Protein AF-A0A4R0RSB9-F1 (afdb_monomer)

Organism: NCBI:txid92696

Foldseek 3Di:
DDPDPDPDDDFQWADDPVPLDIDTPPPPDVVCVVPVPPRDDPPPPPVVNVVVSVVVVVVVVVVVVVVVVVVVVVVVVVVVVVVVVVVVVVVVVVVVVVVVVCVVPVPPPPPDPDDDDDDDDDDDDDDDDDDDDDDDDDDDDPPPPPPDDDDDDDDDDDDDDDDDDDDDDDDDDDDDDPPPPPPPDPPPPPPPWDWDAFPVRDIDTADPAQADPDALVRCCVVPVPLSVLDDPLCNVSNHRDLVSLRSLLRLLQDLPDPVNLVSLVSLVVLLVSLVPDDLVSHRPNSVSSVVCVVVSNVSNVSVVVD

Secondary structure (DSSP, 8-state):
-----PPP-----EEETTTTEEE-TTS--HHHHHTT------TT--HHHHHHHHHHHHHHHHHHHHHHHHHHHHHHHHHHHHHHHHHHHHHHHHHHHHHHHHHHH---------PPPPPPP-------PPPPPPP--------------------------------------PPPPP--------------PEEEE-TTS-EEEE-SSSS-SS-HHHHHHH-HHHHHHS-HHHHHTT--SHHHHHHHHHHTT-TT-HHHHHHHHHHHHHHHHHHTS-GGG--HHHHHHHHHHHHHGGGGHHHHT-

Mean predicted aligned error: 19.65 Å

Solvent-accessible surface area (backbone atoms only — not comparable to full-atom values): 19885 Å² total; per-residue (Å²): 138,80,86,80,79,75,79,80,80,74,89,63,59,46,80,43,88,92,73,78,49,72,51,56,65,84,59,80,49,72,70,57,72,75,60,74,67,78,90,72,76,65,88,74,69,49,71,68,54,55,51,51,53,54,48,52,53,51,53,49,54,51,51,56,47,51,52,50,53,49,55,53,50,52,53,48,52,53,51,52,53,52,53,52,53,53,51,52,51,55,51,52,54,51,52,50,52,50,56,50,51,50,64,73,63,53,72,76,78,73,80,73,79,84,72,82,86,75,86,79,80,89,76,78,88,77,78,85,76,84,77,81,85,76,80,84,73,83,76,84,77,85,80,78,78,82,79,84,74,91,72,84,87,78,91,77,90,74,84,85,76,88,78,82,88,84,84,89,87,90,88,80,92,72,86,79,80,76,83,79,81,73,77,77,66,85,73,77,81,66,82,66,60,42,77,48,45,30,72,84,68,44,87,37,77,40,69,71,63,81,40,46,90,62,50,61,67,59,45,37,73,76,38,46,72,54,50,70,52,46,56,72,64,36,56,74,48,27,48,76,45,55,65,33,52,49,55,35,55,25,34,29,57,36,92,89,38,70,68,17,55,52,28,41,57,47,50,53,54,52,48,57,66,49,65,80,48,61,80,90,67,49,34,72,37,50,50,47,46,66,72,48,42,74,78,49,48,68,50,41,46,74,69,73,77,109

pLDDT: mean 74.93, std 21.74, range [36.62, 98.38]

Structure (mmCIF, N/CA/C/O backbone):
data_AF-A0A4R0RSB9-F1
#
_entry.id   AF-A0A4R0RSB9-F1
#
loop_
_atom_site.group_PDB
_atom_site.id
_atom_site.type_symbol
_atom_site.label_atom_id
_atom_site.label_alt_id
_atom_site.label_comp_id
_atom_site.label_asym_id
_atom_site.label_entity_id
_atom_site.label_seq_id
_atom_site.pdbx_PDB_ins_code
_atom_site.Cartn_x
_atom_site.Cartn_y
_atom_site.Cartn_z
_atom_site.occupancy
_atom_site.B_iso_or_equiv
_atom_site.auth_seq_id
_atom_site.auth_comp_id
_atom_site.auth_asym_id
_atom_site.auth_atom_id
_atom_site.pdbx_PDB_model_num
ATOM 1 N N . MET A 1 1 ? 16.356 49.253 -46.275 1.00 41.66 1 MET A N 1
ATOM 2 C CA . MET A 1 1 ? 16.727 49.302 -44.849 1.00 41.66 1 MET A CA 1
ATOM 3 C C . MET A 1 1 ? 15.675 48.503 -44.112 1.00 41.66 1 MET A C 1
ATOM 5 O O . MET A 1 1 ? 14.524 48.906 -44.135 1.00 41.66 1 MET A O 1
ATOM 9 N N . ALA A 1 2 ? 16.030 47.306 -43.647 1.00 43.97 2 ALA A N 1
ATOM 10 C CA . ALA A 1 2 ? 15.132 46.435 -42.901 1.00 43.97 2 ALA A CA 1
ATOM 11 C C . ALA A 1 2 ? 15.548 46.518 -41.432 1.00 43.97 2 ALA A C 1
ATOM 13 O O . ALA A 1 2 ? 16.661 46.112 -41.090 1.00 43.97 2 ALA A O 1
ATOM 14 N N . ASP A 1 3 ? 14.682 47.102 -40.607 1.00 50.75 3 ASP A N 1
ATOM 15 C CA . ASP A 1 3 ? 14.863 47.169 -39.163 1.00 50.75 3 ASP A CA 1
ATOM 16 C C . ASP A 1 3 ? 14.866 45.745 -38.605 1.00 50.75 3 ASP A C 1
ATOM 18 O O . ASP A 1 3 ? 13.872 45.022 -38.655 1.00 50.75 3 ASP A O 1
ATOM 22 N N . SER A 1 4 ? 16.035 45.317 -38.132 1.00 53.34 4 SER A N 1
ATOM 23 C CA . SER A 1 4 ? 16.194 44.047 -37.432 1.00 53.34 4 SER A CA 1
ATOM 24 C C . SER A 1 4 ? 15.622 44.207 -36.029 1.00 53.34 4 SER A C 1
ATOM 26 O O . SER A 1 4 ? 16.257 44.780 -35.145 1.00 53.34 4 SER A O 1
ATOM 28 N N . GLU A 1 5 ? 14.392 43.738 -35.855 1.00 58.84 5 GLU A N 1
ATOM 29 C CA . GLU A 1 5 ? 13.673 43.718 -34.587 1.00 58.84 5 GLU A CA 1
ATOM 30 C C . GLU A 1 5 ? 14.438 42.837 -33.583 1.00 58.84 5 GLU A C 1
ATOM 32 O O . GLU A 1 5 ? 14.535 41.616 -33.723 1.00 58.84 5 GLU A O 1
ATOM 37 N N . VAL A 1 6 ? 15.069 43.477 -32.595 1.00 59.47 6 VAL A N 1
ATOM 38 C CA . VAL A 1 6 ? 15.836 42.795 -31.549 1.00 59.47 6 VAL A CA 1
ATOM 39 C C . VAL A 1 6 ? 14.845 42.057 -30.642 1.00 59.47 6 VAL A C 1
ATOM 41 O O . VAL A 1 6 ? 14.006 42.714 -30.022 1.00 59.47 6 VAL A O 1
ATOM 44 N N . PRO A 1 7 ? 14.916 40.719 -30.517 1.00 59.03 7 PRO A N 1
ATOM 45 C CA . PRO A 1 7 ? 13.962 39.974 -29.708 1.00 59.03 7 PRO A CA 1
ATOM 46 C C . PRO A 1 7 ? 14.057 40.413 -28.242 1.00 59.03 7 PRO A C 1
ATOM 48 O O . PRO A 1 7 ? 15.126 40.374 -27.625 1.00 59.03 7 PRO A O 1
ATOM 51 N N . ALA A 1 8 ? 12.922 40.848 -27.691 1.00 51.78 8 ALA A N 1
ATOM 52 C CA . ALA A 1 8 ? 12.796 41.266 -26.302 1.00 51.78 8 ALA A CA 1
ATOM 53 C C . ALA A 1 8 ? 13.248 40.128 -25.370 1.00 51.78 8 ALA A C 1
ATOM 55 O O . ALA A 1 8 ? 12.677 39.036 -25.371 1.00 51.78 8 ALA A O 1
ATOM 56 N N . LYS A 1 9 ? 14.301 40.381 -24.583 1.00 53.00 9 LYS A N 1
ATOM 57 C CA . LYS A 1 9 ? 14.853 39.421 -23.619 1.00 53.00 9 LYS A CA 1
ATOM 58 C C . LYS A 1 9 ? 13.768 39.045 -22.609 1.00 53.00 9 LYS A C 1
ATOM 60 O O . LYS A 1 9 ? 13.307 39.898 -21.853 1.00 53.00 9 LYS A O 1
ATOM 65 N N . GLN A 1 10 ? 13.358 37.779 -22.603 1.00 50.84 10 GLN A N 1
ATOM 66 C CA . GLN A 1 10 ? 12.382 37.284 -21.638 1.00 50.84 10 GLN A CA 1
ATOM 67 C C . GLN A 1 10 ? 12.966 37.298 -20.211 1.00 50.84 10 GLN A C 1
ATOM 69 O O . GLN A 1 10 ? 14.161 37.041 -20.031 1.00 50.84 10 GLN A O 1
ATOM 74 N N . PRO A 1 11 ? 12.151 37.600 -19.185 1.00 52.88 11 PRO A N 1
ATOM 75 C CA . PRO A 1 11 ? 12.619 37.684 -17.805 1.00 52.88 11 PRO A CA 1
ATOM 76 C C . PRO A 1 11 ? 13.060 36.308 -17.273 1.00 52.88 11 PRO A C 1
ATOM 78 O O . PRO A 1 11 ? 12.273 35.361 -17.218 1.00 52.88 11 PRO A O 1
ATOM 81 N N . ARG A 1 12 ? 14.332 36.202 -16.862 1.00 56.31 12 ARG A N 1
ATOM 82 C CA . ARG A 1 12 ? 14.962 34.978 -16.328 1.00 56.31 12 ARG A CA 1
ATOM 83 C C . ARG A 1 12 ? 14.796 34.890 -14.811 1.00 56.31 12 ARG A C 1
ATOM 85 O O . ARG A 1 12 ? 15.434 35.639 -14.087 1.00 56.31 12 ARG A O 1
ATOM 92 N N . TRP A 1 13 ? 13.988 33.964 -14.308 1.00 55.44 13 TRP A N 1
ATOM 93 C CA . TRP A 1 13 ? 13.796 33.773 -12.862 1.00 55.44 13 TRP A CA 1
ATOM 94 C C . TRP A 1 13 ? 15.012 33.107 -12.197 1.00 55.44 13 TRP A C 1
ATOM 96 O O . TRP A 1 13 ? 15.629 32.226 -12.788 1.00 55.44 13 TRP A O 1
ATOM 106 N N . VAL A 1 14 ? 15.346 33.501 -10.961 1.00 57.81 14 VAL A N 1
ATOM 107 C CA . VAL A 1 14 ? 16.494 32.964 -10.198 1.00 57.81 14 VAL A CA 1
ATOM 108 C C . VAL A 1 14 ? 15.998 32.197 -8.966 1.00 57.81 14 VAL A C 1
ATOM 110 O O . VAL A 1 14 ? 15.070 32.640 -8.285 1.00 57.81 14 VAL A O 1
ATOM 113 N N . TRP A 1 15 ? 16.598 31.031 -8.682 1.00 54.44 15 TRP A N 1
ATOM 114 C CA . TRP A 1 15 ? 16.226 30.168 -7.552 1.00 54.44 15 TRP A CA 1
ATOM 115 C C . TRP A 1 15 ? 17.348 30.037 -6.514 1.00 54.44 15 TRP A C 1
ATOM 117 O O . TRP A 1 15 ? 18.491 29.740 -6.856 1.00 54.44 15 TRP A O 1
ATOM 127 N N . HIS A 1 16 ? 16.989 30.187 -5.233 1.00 57.84 16 HIS A N 1
ATOM 128 C CA . HIS A 1 16 ? 17.865 29.940 -4.087 1.00 57.84 16 HIS A CA 1
ATOM 129 C C . HIS A 1 16 ? 17.439 28.675 -3.334 1.00 57.84 16 HIS A C 1
ATOM 131 O O . HIS A 1 16 ? 16.403 28.641 -2.662 1.00 57.84 16 HIS A O 1
ATOM 137 N N . THR A 1 17 ? 18.272 27.634 -3.399 1.00 47.22 17 THR A N 1
ATOM 138 C CA . THR A 1 17 ? 18.059 26.343 -2.722 1.00 47.22 17 THR A CA 1
ATOM 139 C C . THR A 1 17 ? 18.044 26.453 -1.198 1.00 47.22 17 THR A C 1
ATOM 141 O O . THR A 1 17 ? 17.342 25.682 -0.551 1.00 47.22 17 THR A O 1
ATOM 144 N N . SER A 1 18 ? 18.744 27.429 -0.609 1.00 45.38 18 SER A N 1
ATOM 145 C CA . SER A 1 18 ? 18.825 27.580 0.852 1.00 45.38 18 SER A CA 1
ATOM 146 C C . SER A 1 18 ? 17.598 28.225 1.504 1.00 45.38 18 SER A C 1
ATOM 148 O O . SER A 1 18 ? 17.405 28.049 2.700 1.00 45.38 18 SER A O 1
ATOM 150 N N . ALA A 1 19 ? 16.766 28.949 0.747 1.00 53.66 19 ALA A N 1
ATOM 151 C CA . ALA A 1 19 ? 15.619 29.689 1.292 1.00 53.66 19 ALA A CA 1
ATOM 152 C C . ALA A 1 19 ? 14.260 29.230 0.729 1.00 53.66 19 ALA A C 1
ATOM 154 O O . ALA A 1 19 ? 13.210 29.653 1.208 1.00 53.66 19 ALA A O 1
ATOM 155 N N . GLY A 1 20 ? 14.244 28.389 -0.314 1.00 55.19 20 GLY A N 1
ATOM 156 C CA . GLY A 1 20 ? 13.003 27.972 -0.983 1.00 55.19 20 GLY A CA 1
ATOM 157 C C . GLY A 1 20 ? 12.235 29.122 -1.659 1.00 55.19 20 GLY A C 1
ATOM 158 O O . GLY A 1 20 ? 11.076 28.946 -2.048 1.00 55.19 20 GLY A O 1
ATOM 159 N N . ALA A 1 21 ? 12.868 30.288 -1.804 1.00 55.59 21 ALA A N 1
ATOM 160 C CA . ALA A 1 21 ? 12.297 31.488 -2.396 1.00 55.59 21 ALA A CA 1
ATOM 161 C C . ALA A 1 21 ? 12.667 31.594 -3.885 1.00 55.59 21 ALA A C 1
ATOM 163 O O . ALA A 1 21 ? 13.791 31.293 -4.289 1.00 55.59 21 ALA A O 1
ATOM 164 N N . ILE A 1 22 ? 11.697 32.024 -4.694 1.00 59.88 22 ILE A N 1
ATOM 165 C CA . ILE A 1 22 ? 11.875 32.382 -6.105 1.00 59.88 22 ILE A CA 1
ATOM 166 C C . ILE A 1 22 ? 11.564 33.873 -6.187 1.00 59.88 22 ILE A C 1
ATOM 168 O O . ILE A 1 22 ? 10.471 34.281 -5.789 1.00 59.88 22 ILE A O 1
ATOM 172 N N . HIS A 1 23 ? 12.506 34.675 -6.672 1.00 62.72 23 HIS A N 1
ATOM 173 C CA . HIS A 1 23 ? 12.295 36.102 -6.897 1.00 62.72 23 HIS A CA 1
ATOM 174 C C . HIS A 1 23 ? 12.671 36.482 -8.329 1.00 62.72 23 HIS A C 1
ATOM 176 O O . HIS A 1 23 ? 13.380 35.756 -9.030 1.00 62.72 23 HIS A O 1
ATOM 182 N N . HIS A 1 24 ? 12.146 37.624 -8.772 1.00 58.16 24 HIS A N 1
ATOM 183 C CA . HIS A 1 24 ? 12.500 38.208 -10.061 1.00 58.16 24 HIS A CA 1
ATOM 184 C C . HIS A 1 24 ? 14.004 38.553 -10.068 1.00 58.16 24 HIS A C 1
ATOM 186 O O . HIS A 1 24 ? 14.514 38.968 -9.021 1.00 58.16 24 HIS A O 1
ATOM 192 N N . PRO A 1 25 ? 14.717 38.415 -11.199 1.00 59.00 25 PRO A N 1
ATOM 193 C CA . PRO A 1 25 ? 16.145 38.740 -11.306 1.00 59.00 25 PRO A CA 1
ATOM 194 C C . PRO A 1 25 ? 16.455 40.193 -10.924 1.00 59.00 25 PRO A C 1
ATOM 196 O O . PRO A 1 25 ? 17.516 40.473 -10.375 1.00 59.00 25 PRO A O 1
ATOM 199 N N . ASP A 1 26 ? 15.506 41.102 -11.149 1.00 56.34 26 ASP A N 1
ATOM 200 C CA . ASP A 1 26 ? 15.674 42.527 -10.839 1.00 56.34 26 ASP A CA 1
ATOM 201 C C . ASP A 1 26 ? 15.446 42.859 -9.358 1.00 56.34 26 ASP A C 1
ATOM 203 O O . ASP A 1 26 ? 15.821 43.936 -8.892 1.00 56.34 26 ASP A O 1
ATOM 207 N N . MET A 1 27 ? 14.866 41.932 -8.583 1.00 56.69 27 MET A N 1
ATOM 208 C CA . MET A 1 27 ? 14.850 42.061 -7.131 1.00 56.69 27 MET A CA 1
ATOM 209 C C . MET A 1 27 ? 16.215 41.640 -6.596 1.00 56.69 27 MET A C 1
ATOM 211 O O . MET A 1 27 ? 16.510 40.453 -6.458 1.00 56.69 27 MET A O 1
ATOM 215 N N . ARG A 1 28 ? 17.046 42.640 -6.282 1.00 56.47 28 ARG A N 1
ATOM 216 C CA . ARG A 1 28 ? 18.316 42.454 -5.574 1.00 56.47 28 ARG A CA 1
ATOM 217 C C . ARG A 1 28 ? 18.035 41.908 -4.172 1.00 56.47 28 ARG A C 1
ATOM 219 O O . ARG A 1 28 ? 17.878 42.673 -3.226 1.00 56.47 28 ARG A O 1
ATOM 226 N N . CYS A 1 29 ? 17.958 40.588 -4.030 1.00 62.19 29 CYS A N 1
ATOM 227 C CA . CYS A 1 29 ? 17.973 39.965 -2.716 1.00 62.19 29 CYS A CA 1
ATOM 228 C C . CYS A 1 29 ? 19.399 40.063 -2.157 1.00 62.19 29 CYS A C 1
ATOM 230 O O . CYS A 1 29 ? 20.383 39.750 -2.834 1.00 62.19 29 CYS A O 1
ATOM 232 N N . THR A 1 30 ? 19.515 40.542 -0.921 1.00 59.09 30 THR A N 1
ATOM 233 C CA . THR A 1 30 ? 20.793 40.731 -0.224 1.00 59.09 30 THR A CA 1
ATOM 234 C C . THR A 1 30 ? 21.589 39.426 -0.130 1.00 59.09 30 THR A C 1
ATOM 236 O O . THR A 1 30 ? 22.814 39.454 -0.212 1.00 59.09 30 THR A O 1
ATOM 239 N N . GLU A 1 31 ? 20.914 38.273 -0.083 1.00 57.53 31 GLU A N 1
ATOM 240 C CA . GLU A 1 31 ? 21.552 36.950 -0.086 1.00 57.53 31 GLU A CA 1
ATOM 241 C C . GLU A 1 31 ? 22.182 36.562 -1.437 1.00 57.53 31 GLU A C 1
ATOM 243 O O . GLU A 1 31 ? 23.198 35.863 -1.451 1.00 57.53 31 GLU A O 1
ATOM 248 N N . CYS A 1 32 ? 21.639 37.025 -2.573 1.00 61.25 32 CYS A N 1
ATOM 249 C CA . CYS A 1 32 ? 22.229 36.781 -3.900 1.00 61.25 32 CYS A CA 1
ATOM 250 C C . CYS A 1 32 ? 23.571 37.486 -4.050 1.00 61.25 32 CYS A C 1
ATOM 252 O O . CYS A 1 32 ? 24.513 36.933 -4.615 1.00 61.25 32 CYS A O 1
ATOM 254 N N . ASN A 1 33 ? 23.633 38.722 -3.550 1.00 60.03 33 ASN A N 1
ATOM 255 C CA . ASN A 1 33 ? 24.769 39.610 -3.748 1.00 60.03 33 ASN A CA 1
ATOM 256 C C . ASN A 1 33 ? 25.989 39.162 -2.928 1.00 60.03 33 ASN A C 1
ATOM 258 O O . ASN A 1 33 ? 27.122 39.290 -3.374 1.00 60.03 33 ASN A O 1
ATOM 262 N N . VAL A 1 34 ? 25.754 38.578 -1.749 1.00 63.12 34 VAL A N 1
ATOM 263 C CA . VAL A 1 34 ? 26.823 38.093 -0.861 1.00 63.12 34 VAL A CA 1
ATOM 264 C C . VAL A 1 34 ? 27.449 36.789 -1.364 1.00 63.12 34 VAL A C 1
ATOM 266 O O . VAL A 1 34 ? 28.619 36.534 -1.100 1.00 63.12 34 VAL A O 1
ATOM 269 N N . ARG A 1 35 ? 26.700 35.946 -2.086 1.00 59.09 35 ARG A N 1
ATOM 270 C CA . ARG A 1 35 ? 27.133 34.567 -2.374 1.00 59.09 35 ARG A CA 1
ATOM 271 C C . ARG A 1 35 ? 27.742 34.331 -3.758 1.00 59.09 35 ARG A C 1
ATOM 273 O O . ARG A 1 35 ? 28.073 33.184 -4.032 1.00 59.09 35 ARG A O 1
ATOM 280 N N . GLN A 1 36 ? 27.877 35.354 -4.618 1.00 51.59 36 GLN A N 1
ATOM 281 C CA . GLN A 1 36 ? 28.373 35.214 -6.008 1.00 51.59 36 GLN A CA 1
ATOM 282 C C . GLN A 1 36 ? 27.829 33.951 -6.712 1.00 51.59 36 GLN A C 1
ATOM 284 O O . GLN A 1 36 ? 28.541 33.234 -7.415 1.00 51.59 36 GLN A O 1
ATOM 289 N N . LEU A 1 37 ? 26.551 33.629 -6.487 1.00 51.34 37 LEU A N 1
ATOM 290 C CA . LEU A 1 37 ? 25.959 32.425 -7.053 1.00 51.34 3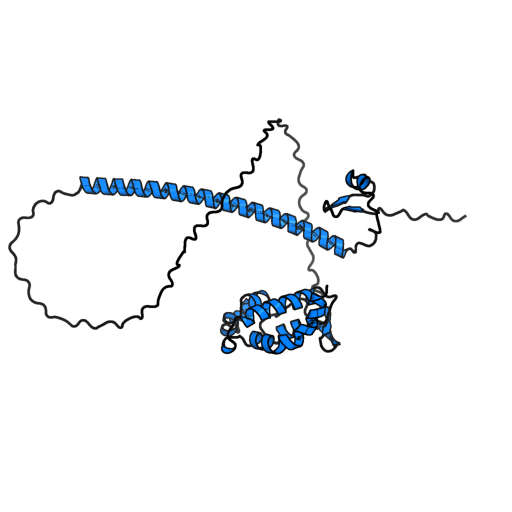7 LEU A CA 1
ATOM 291 C C . LEU A 1 37 ? 25.781 32.653 -8.554 1.00 51.34 37 LEU A C 1
ATOM 293 O O . LEU A 1 37 ? 24.938 33.443 -8.978 1.00 51.34 37 LEU A O 1
ATOM 297 N N . HIS A 1 38 ? 26.610 31.974 -9.350 1.00 43.38 38 HIS A N 1
ATOM 298 C CA . HIS A 1 38 ? 26.513 31.953 -10.804 1.00 43.38 38 HIS A CA 1
ATOM 299 C C . HIS A 1 38 ? 25.105 31.503 -11.216 1.00 43.38 38 HIS A C 1
ATOM 301 O O . HIS A 1 38 ? 24.733 30.341 -11.047 1.00 43.38 38 HIS A O 1
ATOM 307 N N . VAL A 1 39 ? 24.330 32.430 -11.784 1.00 50.62 39 VAL A N 1
ATOM 308 C CA . VAL A 1 39 ? 23.021 32.166 -12.393 1.00 50.62 39 VAL A CA 1
ATOM 309 C C . VAL A 1 39 ? 23.249 31.386 -13.689 1.00 50.62 39 VAL A C 1
ATOM 311 O O . VAL A 1 39 ? 23.331 31.956 -14.775 1.00 50.62 39 VAL A O 1
ATOM 314 N N . SER A 1 40 ? 23.407 30.071 -13.572 1.00 43.56 40 SER A N 1
ATOM 315 C CA . SER A 1 40 ? 23.550 29.176 -14.721 1.00 43.56 40 SER A CA 1
ATOM 316 C C . SER A 1 40 ? 22.195 28.537 -15.032 1.00 43.56 40 SER A C 1
ATOM 318 O O . SER A 1 40 ? 21.665 27.781 -14.226 1.00 43.56 40 SER A O 1
ATOM 320 N N . ASN A 1 41 ? 21.641 28.901 -16.194 1.00 44.62 41 ASN A N 1
ATOM 321 C CA . ASN A 1 41 ? 20.484 28.326 -16.895 1.00 44.62 41 ASN A CA 1
ATOM 322 C C . ASN A 1 41 ? 19.255 27.916 -16.062 1.00 44.62 41 ASN A C 1
ATOM 324 O O . ASN A 1 41 ? 18.969 26.740 -15.868 1.00 44.62 41 ASN A O 1
ATOM 328 N N . ALA A 1 42 ? 18.432 28.910 -15.718 1.00 50.59 42 ALA A N 1
ATOM 329 C CA . ALA A 1 42 ? 17.035 28.711 -15.314 1.00 50.59 42 ALA A CA 1
ATOM 330 C C . ALA A 1 42 ? 16.044 28.651 -16.503 1.00 50.59 42 ALA A C 1
ATOM 332 O O . ALA A 1 42 ? 14.835 28.590 -16.296 1.00 50.59 42 ALA A O 1
ATOM 333 N N . GLU A 1 43 ? 16.530 28.677 -17.750 1.00 48.75 43 GLU A N 1
ATOM 334 C CA . GLU A 1 43 ? 15.696 28.690 -18.969 1.00 48.75 43 GLU A CA 1
ATOM 335 C C . GLU A 1 43 ? 15.069 27.332 -19.325 1.00 48.75 43 GLU A C 1
ATOM 337 O O . GLU A 1 43 ? 14.248 27.267 -20.231 1.00 48.75 43 GLU A O 1
ATOM 342 N N . ALA A 1 44 ? 15.402 26.262 -18.597 1.00 49.75 44 ALA A N 1
ATOM 343 C CA . ALA A 1 44 ? 14.908 24.909 -18.858 1.00 49.75 44 ALA A CA 1
ATOM 344 C C . ALA A 1 44 ? 14.410 24.203 -17.586 1.00 49.75 44 ALA A C 1
ATOM 346 O O . ALA A 1 44 ? 14.658 23.018 -17.384 1.00 49.75 44 ALA A O 1
ATOM 347 N N . LEU A 1 45 ? 13.741 24.924 -16.681 1.00 56.56 45 LEU A N 1
ATOM 348 C CA . LEU A 1 45 ? 12.905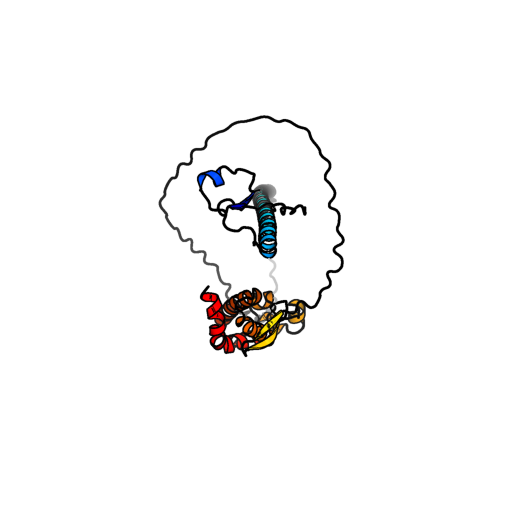 24.237 -15.697 1.00 56.56 45 LEU A CA 1
ATOM 349 C C . LEU A 1 45 ? 11.585 23.893 -16.385 1.00 56.56 45 LEU A C 1
ATOM 351 O O . LEU A 1 45 ? 10.711 24.755 -16.510 1.00 56.56 45 LEU A O 1
ATOM 355 N N . ASP A 1 46 ? 11.507 22.646 -16.858 1.00 72.75 46 ASP A N 1
ATOM 356 C CA . ASP A 1 46 ? 10.326 22.019 -17.455 1.00 72.75 46 ASP A CA 1
ATOM 357 C C . ASP A 1 46 ? 9.062 22.365 -16.651 1.00 72.75 46 ASP A C 1
ATOM 359 O O . ASP A 1 46 ? 9.108 22.474 -15.420 1.00 72.75 46 ASP A O 1
ATOM 363 N N . ASP A 1 47 ? 7.916 22.537 -17.316 1.00 76.88 47 ASP A N 1
ATOM 364 C CA . ASP A 1 47 ? 6.644 22.828 -16.634 1.00 76.88 47 ASP A CA 1
ATOM 365 C C . ASP A 1 47 ? 6.315 21.778 -15.551 1.00 76.88 47 ASP A C 1
ATOM 367 O O . ASP A 1 47 ? 5.789 22.126 -14.492 1.00 76.88 47 ASP A O 1
ATOM 371 N N . ASP A 1 48 ? 6.790 20.541 -15.729 1.00 71.94 48 ASP A N 1
ATOM 372 C CA . ASP A 1 48 ? 6.769 19.469 -14.729 1.00 71.94 48 ASP A CA 1
ATOM 373 C C . ASP A 1 48 ? 7.419 19.876 -13.393 1.00 71.94 48 ASP A C 1
ATOM 375 O O . ASP A 1 48 ? 6.912 19.561 -12.313 1.00 71.94 48 ASP A O 1
ATOM 379 N N . PHE A 1 49 ? 8.534 20.612 -13.421 1.00 78.00 49 PHE A N 1
ATOM 380 C CA . PHE A 1 49 ? 9.190 21.096 -12.206 1.00 78.00 49 PHE A CA 1
ATOM 381 C C . PHE A 1 49 ? 8.337 22.146 -11.485 1.00 78.00 49 PHE A C 1
ATOM 383 O O . PHE A 1 49 ? 8.226 22.116 -10.254 1.00 78.00 49 PHE A O 1
ATOM 390 N N . LYS A 1 50 ? 7.699 23.059 -12.230 1.00 79.44 50 LYS A N 1
ATOM 391 C CA . LYS A 1 50 ? 6.788 24.061 -11.649 1.00 79.44 50 LYS A CA 1
ATOM 392 C C . LYS A 1 50 ? 5.585 23.379 -11.000 1.00 79.44 50 LYS A C 1
ATOM 394 O O . LYS A 1 50 ? 5.210 23.745 -9.881 1.00 79.44 50 LYS A O 1
ATOM 399 N N . ASP A 1 51 ? 5.034 22.358 -11.644 1.00 81.00 51 ASP A N 1
ATOM 400 C CA . ASP A 1 51 ? 3.926 21.565 -11.112 1.00 81.00 51 ASP A CA 1
ATOM 401 C C . ASP A 1 51 ? 4.329 20.818 -9.833 1.00 81.00 51 ASP A C 1
ATOM 403 O O . ASP A 1 51 ? 3.616 20.864 -8.829 1.00 81.00 51 ASP A O 1
ATOM 407 N N . ILE A 1 52 ? 5.530 20.233 -9.788 1.00 79.69 52 ILE A N 1
ATOM 408 C CA . ILE A 1 52 ? 6.055 19.595 -8.571 1.00 79.69 52 ILE A CA 1
ATOM 409 C C . ILE A 1 52 ? 6.211 20.611 -7.431 1.00 79.69 52 ILE A C 1
ATOM 411 O O . ILE A 1 52 ? 5.829 20.333 -6.291 1.00 79.69 52 ILE A O 1
ATOM 415 N N . VAL A 1 53 ? 6.773 21.792 -7.701 1.00 80.81 53 VAL A N 1
ATOM 416 C CA . VAL A 1 53 ? 6.978 22.825 -6.672 1.00 80.81 53 VAL A CA 1
ATOM 417 C C . VAL A 1 53 ? 5.645 23.371 -6.159 1.00 80.81 53 VAL A C 1
ATOM 419 O O . VAL A 1 53 ? 5.489 23.582 -4.952 1.00 80.81 53 VAL A O 1
ATOM 422 N N . THR A 1 54 ? 4.672 23.593 -7.043 1.00 81.06 54 THR A N 1
ATOM 423 C CA . THR A 1 54 ? 3.339 24.059 -6.644 1.00 81.06 54 THR A CA 1
ATOM 424 C C . THR A 1 54 ? 2.588 22.995 -5.848 1.00 81.06 54 THR A C 1
ATOM 426 O O . THR A 1 54 ? 2.056 23.333 -4.789 1.00 81.06 54 THR A O 1
ATOM 429 N N . SER A 1 55 ? 2.637 21.722 -6.260 1.00 84.75 55 SER A N 1
ATOM 430 C CA . SER A 1 55 ? 2.085 20.595 -5.494 1.00 84.75 55 SER A CA 1
ATOM 431 C C . SER A 1 55 ? 2.693 20.533 -4.095 1.00 84.75 55 SER A C 1
ATOM 433 O O . SER A 1 55 ? 1.966 20.596 -3.109 1.00 84.75 55 SER A O 1
ATOM 435 N N . LYS A 1 56 ? 4.028 20.567 -3.978 1.00 85.69 56 LYS A N 1
ATOM 436 C CA . LYS A 1 56 ? 4.715 20.554 -2.673 1.00 85.69 56 LYS A CA 1
ATOM 437 C C . LYS A 1 56 ? 4.301 21.711 -1.760 1.00 85.69 56 LYS A C 1
ATOM 439 O O . LYS A 1 56 ? 4.270 21.555 -0.541 1.00 85.69 56 LYS A O 1
ATOM 444 N N . ARG A 1 57 ? 3.996 22.891 -2.314 1.00 86.12 57 ARG A N 1
ATOM 445 C CA . ARG A 1 57 ? 3.499 24.037 -1.529 1.00 86.12 57 ARG A CA 1
ATOM 446 C C . ARG A 1 57 ? 2.078 23.812 -1.02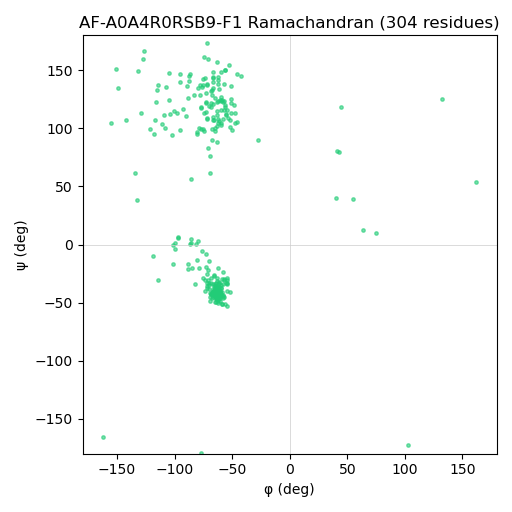1 1.00 86.12 57 ARG A C 1
ATOM 448 O O . ARG A 1 57 ? 1.778 24.240 0.093 1.00 86.12 57 ARG A O 1
ATOM 455 N N . VAL A 1 58 ? 1.216 23.193 -1.826 1.00 91.50 58 VAL A N 1
ATOM 456 C CA . VAL A 1 58 ? -0.142 22.817 -1.409 1.00 91.50 58 VAL A CA 1
ATOM 457 C C . VAL A 1 58 ? -0.064 21.766 -0.306 1.00 91.50 58 VAL A C 1
ATOM 459 O O . VAL A 1 58 ? -0.616 22.001 0.767 1.00 91.50 58 VAL A O 1
ATOM 462 N N . ASP A 1 59 ? 0.730 20.714 -0.509 1.00 89.12 59 ASP A N 1
ATOM 463 C CA . ASP A 1 59 ? 0.929 19.639 0.468 1.00 89.12 59 ASP A CA 1
ATOM 464 C C . ASP A 1 59 ? 1.460 20.187 1.799 1.00 89.12 59 ASP A C 1
ATOM 466 O O . ASP A 1 59 ? 0.962 19.842 2.869 1.00 89.12 59 ASP A O 1
ATOM 470 N N . ARG A 1 60 ? 2.428 21.116 1.760 1.00 90.75 60 ARG A N 1
ATOM 471 C CA . ARG A 1 60 ? 2.959 21.757 2.973 1.00 90.75 60 ARG A CA 1
ATOM 472 C C . ARG A 1 60 ? 1.885 22.540 3.730 1.00 90.75 60 ARG A C 1
ATOM 474 O O . ARG A 1 60 ? 1.783 22.413 4.946 1.00 90.75 60 ARG A O 1
ATOM 481 N N . LYS A 1 61 ? 1.063 23.324 3.023 1.00 92.56 61 LYS A N 1
ATOM 482 C CA . LYS A 1 61 ? -0.045 24.074 3.638 1.00 92.56 61 LYS A CA 1
ATOM 483 C C . LYS A 1 61 ? -1.090 23.145 4.249 1.00 92.56 61 LYS A C 1
ATOM 485 O O . LYS A 1 61 ? -1.642 23.462 5.302 1.00 92.56 61 LYS A O 1
ATOM 490 N N . GLU A 1 62 ? -1.371 22.024 3.593 1.00 95.38 62 GLU A N 1
ATOM 491 C CA . GLU A 1 62 ? -2.285 21.007 4.104 1.00 95.38 62 GLU A CA 1
ATOM 492 C C . GLU A 1 62 ? -1.718 20.327 5.354 1.00 95.38 62 GLU A C 1
ATOM 494 O O . GLU A 1 62 ? -2.411 20.251 6.367 1.00 95.38 62 GLU A O 1
ATOM 499 N N . MET A 1 63 ? -0.436 19.955 5.349 1.00 91.62 63 MET A N 1
ATOM 500 C CA . MET A 1 63 ? 0.249 19.434 6.534 1.00 91.62 63 MET A CA 1
ATOM 501 C C . MET A 1 63 ? 0.201 20.409 7.716 1.00 91.62 63 MET A C 1
ATOM 503 O O . MET A 1 63 ? -0.115 20.002 8.832 1.00 91.62 63 MET A O 1
ATOM 507 N N . ASP A 1 64 ? 0.462 21.697 7.489 1.00 94.38 64 ASP A N 1
ATOM 508 C CA . ASP A 1 64 ? 0.411 22.717 8.545 1.00 94.38 64 ASP A CA 1
ATOM 509 C C . ASP A 1 64 ? -1.020 22.965 9.055 1.00 94.38 64 ASP A C 1
ATOM 511 O O . ASP A 1 64 ? -1.225 23.331 10.215 1.00 94.38 64 ASP A O 1
ATOM 515 N N . LYS A 1 65 ? -2.039 22.764 8.209 1.00 97.44 65 LYS A N 1
ATOM 516 C CA . LYS A 1 65 ? -3.448 22.781 8.627 1.00 97.44 65 LYS A CA 1
ATOM 517 C C . LYS A 1 65 ? -3.770 21.572 9.508 1.00 97.44 65 LYS A C 1
ATOM 519 O O . LYS A 1 65 ? -4.333 21.757 10.582 1.00 97.44 65 LYS A O 1
ATOM 524 N N . LEU A 1 66 ? -3.392 20.367 9.083 1.00 97.25 66 LEU A N 1
ATOM 525 C CA . LEU A 1 66 ? -3.634 19.133 9.836 1.00 97.25 66 LEU A CA 1
ATOM 526 C C . LEU A 1 66 ? -2.926 19.151 11.197 1.00 97.25 66 LEU A C 1
ATOM 528 O O . LEU A 1 66 ? -3.518 18.769 12.200 1.00 97.25 66 LEU A O 1
ATOM 532 N N . ARG A 1 67 ? -1.693 19.670 11.262 1.00 96.25 67 ARG A N 1
ATOM 533 C CA . ARG A 1 67 ? -0.959 19.852 12.526 1.00 96.25 67 ARG A CA 1
ATOM 534 C C . ARG A 1 67 ? -1.679 20.779 13.502 1.00 96.25 67 ARG A C 1
ATOM 536 O O . ARG A 1 67 ? -1.742 20.469 14.686 1.00 96.25 67 ARG A O 1
ATOM 543 N N . ARG A 1 68 ? -2.250 21.887 13.016 1.00 97.25 68 ARG A N 1
ATOM 544 C CA . ARG A 1 68 ? -3.068 22.780 13.854 1.00 97.25 68 ARG A CA 1
ATOM 545 C C . ARG A 1 68 ? -4.320 22.081 14.370 1.00 97.25 68 ARG A C 1
ATOM 547 O O . ARG A 1 68 ? -4.588 22.147 15.559 1.00 97.25 68 ARG A O 1
ATOM 554 N N . GLN A 1 69 ? -5.025 21.354 13.504 1.00 97.38 69 GLN A N 1
ATOM 555 C CA . GLN A 1 69 ? -6.212 20.594 13.907 1.00 97.38 69 GLN A CA 1
ATOM 556 C C . GLN A 1 69 ? -5.893 19.518 14.954 1.00 97.38 69 GLN A C 1
ATOM 558 O O . GLN A 1 69 ? -6.676 19.330 15.879 1.00 97.38 69 GLN A O 1
ATOM 563 N N . LEU A 1 70 ? -4.749 18.833 14.837 1.00 96.69 70 LEU A N 1
ATOM 564 C CA . LEU A 1 70 ? -4.280 17.893 15.860 1.00 96.69 70 LEU A CA 1
ATOM 565 C C . LEU A 1 70 ? -4.013 18.604 17.188 1.00 96.69 70 LEU A C 1
ATOM 567 O O . LEU A 1 70 ? -4.544 18.187 18.208 1.00 96.6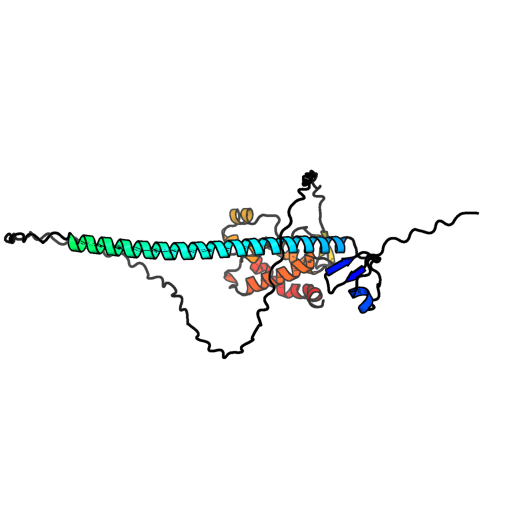9 70 LEU A O 1
ATOM 571 N N . SER A 1 71 ? -3.288 19.724 17.164 1.00 97.50 71 SER A N 1
ATOM 572 C CA . SER A 1 71 ? -3.016 20.507 18.374 1.00 97.50 71 SER A CA 1
ATOM 573 C C . SER A 1 71 ? -4.293 21.012 19.060 1.00 97.50 71 SER A C 1
ATOM 575 O O . SER A 1 71 ? -4.349 21.041 20.286 1.00 97.50 71 SER A O 1
ATOM 577 N N . GLU A 1 72 ? -5.313 21.412 18.296 1.00 98.06 72 GLU A N 1
ATOM 578 C CA . GLU A 1 72 ? -6.620 21.820 18.832 1.00 98.06 72 GLU A CA 1
ATOM 579 C C . GLU A 1 72 ? -7.353 20.643 19.490 1.00 98.06 72 GLU A C 1
ATOM 581 O O . GLU A 1 72 ? -7.894 20.783 20.587 1.00 98.06 72 GLU A O 1
ATOM 586 N N . ARG A 1 73 ? -7.342 19.468 18.847 1.00 97.88 73 ARG A N 1
ATOM 587 C CA . ARG A 1 73 ? -7.946 18.241 19.389 1.00 97.88 73 ARG A CA 1
ATOM 588 C C . ARG A 1 73 ? -7.234 17.768 20.655 1.00 97.88 73 ARG A C 1
ATOM 590 O O . ARG A 1 73 ? -7.905 17.384 21.606 1.00 97.88 73 ARG A O 1
ATOM 597 N N . ASP A 1 74 ? -5.907 17.835 20.699 1.00 97.25 74 ASP A N 1
ATOM 598 C CA . ASP A 1 74 ? -5.126 17.464 21.884 1.00 97.25 74 ASP A CA 1
ATOM 599 C C . ASP A 1 74 ? -5.438 18.383 23.075 1.00 97.25 74 ASP A C 1
ATOM 601 O O . ASP A 1 74 ? -5.598 17.908 24.202 1.00 97.25 74 ASP A O 1
ATOM 605 N N . ALA A 1 75 ? -5.607 19.687 22.828 1.00 97.81 75 ALA A N 1
ATOM 606 C CA . ALA A 1 75 ? -6.029 20.640 23.855 1.00 97.81 75 ALA A CA 1
ATOM 607 C C . ALA A 1 75 ? -7.454 20.354 24.368 1.00 97.81 75 ALA A C 1
ATOM 609 O O . ALA A 1 75 ? -7.709 20.427 25.571 1.00 97.81 75 ALA A O 1
ATOM 610 N N . GLU A 1 76 ? -8.379 19.985 23.479 1.00 98.31 76 GLU A N 1
ATOM 611 C CA . GLU A 1 76 ? -9.738 19.583 23.854 1.00 98.31 76 GLU A CA 1
ATOM 612 C C . GLU A 1 76 ? -9.746 18.289 24.683 1.00 98.31 76 GLU A C 1
ATOM 614 O O . GLU A 1 76 ? -10.407 18.230 25.719 1.00 98.31 76 GLU A O 1
ATOM 619 N N . ILE A 1 77 ? -8.955 17.283 24.295 1.00 97.88 77 ILE A N 1
ATOM 620 C CA . ILE A 1 77 ? -8.787 16.042 25.065 1.00 97.88 77 ILE A CA 1
ATOM 621 C C . ILE A 1 77 ? -8.238 16.346 26.462 1.00 97.88 77 ILE A C 1
ATOM 623 O O . ILE A 1 77 ? -8.727 15.788 27.445 1.00 97.88 77 ILE A O 1
ATOM 627 N N . ALA A 1 78 ? -7.241 17.228 26.571 1.00 97.62 78 ALA A N 1
ATOM 628 C CA . ALA A 1 78 ? -6.692 17.634 27.861 1.00 97.62 78 ALA A CA 1
ATOM 629 C C . ALA A 1 78 ? -7.758 18.298 28.749 1.00 97.62 78 ALA A C 1
ATOM 631 O O . ALA A 1 78 ? -7.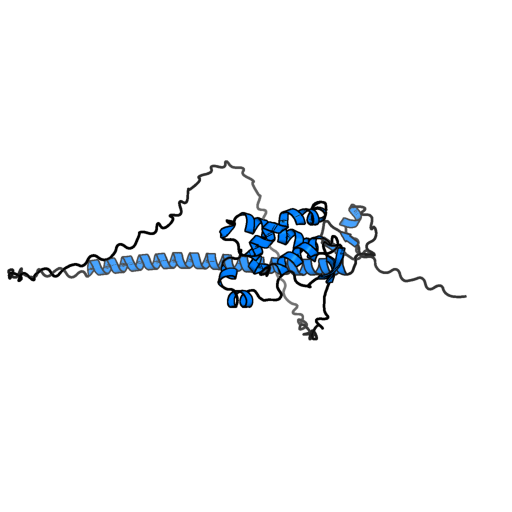874 17.944 29.920 1.00 97.62 78 ALA A O 1
ATOM 632 N N . LYS A 1 79 ? -8.586 19.186 28.183 1.00 98.38 79 LYS A N 1
ATOM 633 C CA . LYS A 1 79 ? -9.701 19.819 28.901 1.00 98.38 79 LYS A CA 1
ATOM 634 C C . LYS A 1 79 ? -10.722 18.790 29.399 1.00 98.38 79 LYS A C 1
ATOM 636 O O . LYS A 1 79 ? -11.071 18.810 30.574 1.00 98.38 79 LYS A O 1
ATOM 641 N N . ILE A 1 80 ? -11.158 17.872 28.533 1.00 98.31 80 ILE A N 1
ATOM 642 C CA . ILE A 1 80 ? -12.131 16.827 28.893 1.00 98.31 80 ILE A CA 1
ATOM 643 C C . ILE A 1 80 ? -11.575 15.921 29.997 1.00 98.31 80 ILE A C 1
ATOM 645 O O . ILE A 1 80 ? -12.302 15.535 30.906 1.00 98.31 80 ILE A O 1
ATOM 649 N N . ARG A 1 81 ? -10.278 15.592 29.961 1.00 97.94 81 ARG A N 1
ATOM 650 C CA . ARG A 1 81 ? -9.643 14.798 31.024 1.00 97.94 81 ARG A CA 1
ATOM 651 C C . ARG A 1 81 ? -9.719 15.491 32.382 1.00 97.94 81 ARG A C 1
ATOM 653 O O . ARG A 1 81 ? -10.026 14.817 33.359 1.00 97.94 81 ARG A O 1
ATOM 660 N N . VAL A 1 82 ? -9.477 16.802 32.436 1.00 98.19 82 VAL A N 1
ATOM 661 C CA . VAL A 1 82 ? -9.608 17.584 33.676 1.00 98.19 82 VAL A CA 1
ATOM 662 C C . VAL A 1 82 ? -11.056 17.571 34.174 1.00 98.19 82 VAL A C 1
ATOM 664 O O . VAL A 1 82 ? -11.300 17.238 35.331 1.00 98.19 82 VAL A O 1
ATOM 667 N N . GLU A 1 83 ? -12.026 17.813 33.293 1.00 98.00 83 GLU A N 1
ATOM 668 C CA . GLU A 1 83 ? -13.453 17.792 33.648 1.00 98.00 83 GLU A CA 1
ATOM 669 C C . GLU A 1 83 ? -13.901 16.422 34.193 1.00 98.00 83 GLU A C 1
ATOM 671 O O . GLU A 1 83 ? -14.579 16.344 35.215 1.00 98.00 83 GLU A O 1
ATOM 676 N N . VAL A 1 84 ? -13.453 15.320 33.579 1.00 98.00 84 VAL A N 1
ATOM 677 C CA . VAL A 1 84 ? -13.715 13.960 34.080 1.00 98.00 84 VAL A CA 1
ATOM 678 C C . VAL A 1 84 ? -13.108 13.750 35.468 1.00 98.00 84 VAL A C 1
ATOM 680 O O . VAL A 1 84 ? -13.746 13.140 36.326 1.00 98.00 84 VAL A O 1
ATOM 683 N N . THR A 1 85 ? -11.892 14.246 35.718 1.00 97.62 85 THR A N 1
ATOM 684 C CA . THR A 1 85 ? -11.283 14.130 37.051 1.00 97.62 85 THR A CA 1
ATOM 685 C C . THR A 1 85 ? -12.050 14.920 38.109 1.00 97.62 85 THR A C 1
ATOM 687 O O . THR A 1 85 ? -12.273 14.392 39.194 1.00 97.62 85 THR A O 1
ATOM 690 N N . GLU A 1 86 ? -12.522 16.127 37.791 1.00 97.94 86 GLU A N 1
ATOM 691 C CA . GLU A 1 86 ? -13.332 16.945 38.703 1.00 97.94 86 GLU A CA 1
ATOM 692 C C . GLU A 1 86 ? -14.686 16.293 39.008 1.00 97.94 86 GLU A C 1
ATOM 694 O O . GLU A 1 86 ? -15.090 16.211 40.169 1.00 97.94 86 GLU A O 1
ATOM 699 N N . LEU A 1 87 ? -15.371 15.767 37.988 1.00 97.69 87 LEU A N 1
ATOM 700 C CA . LEU A 1 87 ? -16.640 15.058 38.167 1.00 97.69 87 LEU A CA 1
ATOM 701 C C . LEU A 1 87 ? -16.477 13.787 39.008 1.00 97.69 87 LEU A C 1
ATOM 703 O O . LEU A 1 87 ? -17.315 13.512 39.863 1.00 97.69 87 LEU A O 1
ATOM 707 N N . ASN A 1 88 ? -15.390 13.034 38.822 1.00 97.38 88 ASN A N 1
ATOM 708 C CA . ASN A 1 88 ? -15.111 11.852 39.641 1.00 97.38 88 ASN A CA 1
ATOM 709 C C . ASN A 1 88 ? -14.920 12.204 41.124 1.00 97.38 88 ASN A C 1
ATOM 711 O O . ASN A 1 88 ? -15.393 11.462 41.985 1.00 97.38 88 ASN A O 1
ATOM 715 N N . VAL A 1 89 ? -14.278 13.338 41.430 1.00 97.62 89 VAL A N 1
ATOM 716 C CA . VAL A 1 89 ? -14.159 13.837 42.811 1.00 97.62 89 VAL A CA 1
ATOM 717 C C . VAL A 1 89 ? -15.539 14.171 43.383 1.00 97.62 89 VAL A C 1
ATOM 719 O O . VAL A 1 89 ? -15.873 13.704 44.469 1.00 97.62 89 VAL A O 1
ATOM 722 N N . GLN A 1 90 ? -16.386 14.882 42.631 1.00 96.88 90 GLN A N 1
ATOM 723 C CA . GLN A 1 90 ? -17.751 15.210 43.073 1.00 96.88 90 GLN A CA 1
ATOM 724 C C . GLN A 1 90 ? -18.607 13.958 43.328 1.00 96.88 90 GLN A C 1
ATOM 726 O O . GLN A 1 90 ? -19.351 13.900 44.308 1.00 96.88 90 GLN A O 1
ATOM 731 N N . VAL A 1 91 ? -18.498 12.937 42.471 1.00 97.38 91 VAL A N 1
ATOM 732 C CA . VAL A 1 91 ? -19.194 11.654 42.657 1.00 97.38 91 VAL A CA 1
ATOM 733 C C . VAL A 1 91 ? -18.716 10.953 43.928 1.00 97.38 91 VAL A C 1
ATOM 735 O O . VAL A 1 91 ? -19.547 10.446 44.683 1.00 97.38 91 VAL A O 1
ATOM 738 N N . ALA A 1 92 ? -17.407 10.944 44.195 1.00 96.31 92 ALA A N 1
ATOM 739 C CA . ALA A 1 92 ? -16.856 10.355 45.413 1.00 96.31 92 ALA A CA 1
ATOM 740 C C . ALA A 1 92 ? -17.379 11.065 46.676 1.00 96.31 92 ALA A C 1
ATOM 742 O O . ALA A 1 92 ? -17.872 10.397 47.584 1.00 96.31 92 ALA A O 1
ATOM 743 N N . GLU A 1 93 ? -17.376 12.402 46.696 1.00 96.56 93 GLU A N 1
ATOM 744 C CA . GLU A 1 93 ? -17.901 13.199 47.816 1.00 96.56 93 GLU A CA 1
ATOM 745 C C . GLU A 1 93 ? -19.398 12.959 48.068 1.00 96.56 93 GLU A C 1
ATOM 747 O O . GLU A 1 93 ? -19.841 12.844 49.212 1.00 96.56 93 GLU A O 1
ATOM 752 N N . LEU A 1 94 ? -20.208 12.887 47.006 1.00 96.56 94 LEU A N 1
ATOM 753 C CA . LEU A 1 94 ? -21.639 12.599 47.134 1.00 96.56 94 LEU A CA 1
ATOM 754 C C . LEU A 1 94 ? -21.886 11.173 47.630 1.00 96.56 94 LEU A C 1
ATOM 756 O O . LEU A 1 94 ? -22.758 10.964 48.471 1.00 96.56 94 LEU A O 1
ATOM 760 N N . THR A 1 95 ? -21.105 10.206 47.150 1.00 96.75 95 THR A N 1
ATOM 761 C CA . THR A 1 95 ? -21.193 8.807 47.591 1.00 96.75 95 THR A CA 1
ATOM 762 C C . THR A 1 95 ? -20.861 8.678 49.080 1.00 96.75 95 THR A C 1
ATOM 764 O O . THR A 1 95 ? -21.549 7.958 49.808 1.00 96.75 95 THR A O 1
ATOM 767 N N . GLU A 1 96 ? -19.858 9.417 49.561 1.00 95.25 96 GLU A N 1
ATOM 768 C CA . GLU A 1 96 ? -19.510 9.474 50.983 1.00 95.25 96 GLU A CA 1
ATOM 769 C C . GLU A 1 96 ? -20.645 10.081 51.821 1.00 95.25 96 GLU A C 1
ATOM 771 O O . GLU A 1 96 ? -21.056 9.484 52.818 1.00 95.25 96 GLU A O 1
ATOM 776 N N . LYS A 1 97 ? -21.229 11.204 51.378 1.00 94.06 97 LYS A N 1
ATOM 777 C CA . LYS A 1 97 ? -22.374 11.847 52.052 1.00 94.06 97 LYS A CA 1
ATOM 778 C C . LYS A 1 97 ? -23.602 10.941 52.126 1.00 94.06 97 LYS A C 1
ATOM 780 O O . LYS A 1 97 ? -24.265 10.900 53.160 1.00 94.06 97 LYS A O 1
ATOM 785 N N . VAL A 1 98 ? -23.912 10.206 51.055 1.00 94.06 98 VAL A N 1
ATOM 786 C CA . VAL A 1 98 ? -25.009 9.221 51.055 1.00 94.06 98 VAL A CA 1
ATOM 787 C C . VAL A 1 98 ? -24.719 8.112 52.065 1.00 94.06 98 VAL A C 1
ATOM 789 O O . VAL A 1 98 ? -25.564 7.831 52.911 1.00 94.06 98 VAL A O 1
ATOM 792 N N . SER A 1 99 ? -23.501 7.563 52.053 1.00 92.12 99 SER A N 1
ATOM 793 C CA . SER A 1 99 ? -23.076 6.522 52.999 1.00 92.12 99 SER A CA 1
ATOM 794 C C . SER A 1 99 ? -23.113 7.001 54.458 1.00 92.12 99 SER A C 1
ATOM 796 O O . SER A 1 99 ? -23.385 6.232 55.379 1.00 92.12 99 SER A O 1
ATOM 798 N N . GLU A 1 100 ? -22.822 8.275 54.720 1.00 91.94 100 GLU A N 1
ATOM 799 C CA . GLU A 1 100 ? -22.985 8.886 56.042 1.00 91.94 100 GLU A CA 1
ATOM 800 C C . GLU A 1 100 ? -24.461 9.030 56.430 1.00 91.94 100 GLU A C 1
ATOM 802 O O . GLU A 1 100 ? -24.844 8.639 57.533 1.00 91.94 100 GLU A O 1
ATOM 807 N N . CYS A 1 101 ? -25.309 9.511 55.519 1.00 89.75 101 CYS A N 1
ATOM 808 C CA . CYS A 1 101 ? -26.741 9.657 55.769 1.00 89.75 101 CYS A CA 1
ATOM 809 C C . CYS A 1 101 ? -27.415 8.307 56.062 1.00 89.75 101 CYS A C 1
ATOM 811 O O . CYS A 1 101 ? -28.205 8.212 57.004 1.00 89.75 101 CYS A O 1
ATOM 813 N N . GLU A 1 102 ? -27.054 7.257 55.318 1.00 90.19 102 GLU A N 1
ATOM 814 C CA . GLU A 1 102 ? -27.510 5.882 55.548 1.00 90.19 102 GLU A CA 1
ATOM 815 C C . GLU A 1 102 ? -27.060 5.343 56.909 1.00 90.19 102 GLU A C 1
ATOM 817 O O . GLU A 1 102 ? -27.848 4.702 57.600 1.00 90.19 102 GLU A O 1
ATOM 822 N N . ARG A 1 103 ? -25.830 5.647 57.347 1.00 87.06 103 ARG A N 1
ATOM 823 C CA . ARG A 1 103 ? -25.355 5.274 58.692 1.00 87.06 103 ARG A CA 1
ATOM 824 C C . ARG A 1 103 ? -26.142 5.971 59.803 1.00 87.06 103 ARG A C 1
ATOM 826 O O . ARG A 1 103 ? -26.424 5.341 60.817 1.00 87.06 103 ARG A O 1
ATOM 833 N N . VAL A 1 104 ? -26.509 7.240 59.620 1.00 83.81 104 VAL A N 1
ATOM 834 C CA . VAL A 1 104 ? -27.308 8.007 60.596 1.00 83.81 104 VAL A CA 1
ATOM 835 C C . VAL A 1 104 ? -28.766 7.537 60.637 1.00 83.81 104 VAL A C 1
ATOM 837 O O . VAL A 1 104 ? -29.372 7.518 61.705 1.00 83.81 104 VAL A O 1
ATOM 840 N N . HIS A 1 105 ? -29.329 7.140 59.493 1.00 74.38 105 HIS A N 1
ATOM 841 C CA . HIS A 1 105 ? -30.730 6.719 59.367 1.00 74.38 105 HIS A CA 1
ATOM 842 C C . HIS A 1 105 ? -30.922 5.203 59.412 1.00 74.38 105 HIS A C 1
ATOM 844 O O . HIS A 1 105 ? -32.047 4.736 59.227 1.00 74.38 105 HIS A O 1
ATOM 850 N N . ALA A 1 106 ? -29.860 4.432 59.664 1.00 67.44 106 ALA A N 1
ATOM 851 C CA . ALA A 1 106 ? -29.963 3.000 59.880 1.00 67.44 106 ALA A CA 1
ATOM 852 C C . ALA A 1 106 ? -30.959 2.767 61.031 1.00 67.44 106 ALA A C 1
ATOM 854 O O . ALA A 1 106 ? -30.680 3.175 62.165 1.00 67.44 106 ALA A O 1
ATOM 855 N N . PRO A 1 107 ? -32.140 2.175 60.763 1.00 63.38 107 PRO A N 1
ATOM 856 C CA . PRO A 1 107 ? -33.139 1.978 61.795 1.00 63.38 107 PRO A CA 1
ATOM 857 C C . PRO A 1 107 ? -32.503 1.133 62.890 1.00 63.38 107 PRO A C 1
ATOM 859 O O . PRO A 1 107 ? -31.970 0.054 62.619 1.00 63.38 107 PRO A O 1
ATOM 862 N N . THR A 1 108 ? -32.532 1.645 64.124 1.00 65.69 108 THR A N 1
ATOM 863 C CA . THR A 1 108 ? -32.159 0.865 65.302 1.00 65.69 108 THR A CA 1
ATOM 864 C C . THR A 1 108 ? -32.917 -0.451 65.191 1.00 65.69 108 THR A C 1
ATOM 866 O O . THR A 1 108 ? -34.146 -0.397 65.078 1.00 65.69 108 THR A O 1
ATOM 869 N N . PRO A 1 109 ? -32.237 -1.611 65.130 1.00 59.25 109 PRO A N 1
ATOM 870 C CA . PRO A 1 109 ? -32.929 -2.876 64.996 1.00 59.25 109 PRO A CA 1
ATOM 871 C C . PRO A 1 109 ? -33.842 -2.992 66.210 1.00 59.25 109 PRO A C 1
ATOM 873 O O . PRO A 1 109 ? -33.380 -3.197 67.332 1.00 59.25 109 PRO A O 1
ATOM 876 N N . LEU A 1 110 ? -35.143 -2.782 65.994 1.00 52.59 110 LEU A N 1
ATOM 877 C CA . LEU A 1 110 ? -36.157 -3.134 66.966 1.00 52.59 110 LEU A CA 1
ATOM 878 C C . LEU A 1 110 ? -35.953 -4.624 67.177 1.00 52.59 110 LEU A C 1
ATOM 880 O O . LEU A 1 110 ? -36.162 -5.410 66.254 1.00 52.59 110 LEU A O 1
ATOM 884 N N . ALA A 1 111 ? -35.422 -4.973 68.347 1.00 55.94 111 ALA A N 1
ATOM 885 C CA . ALA A 1 111 ? -35.165 -6.338 68.748 1.00 55.94 111 ALA A CA 1
ATOM 886 C C . ALA A 1 111 ? -36.459 -7.128 68.547 1.00 55.94 111 ALA A C 1
ATOM 888 O O . ALA A 1 111 ? -37.406 -7.002 69.323 1.00 55.94 111 ALA A O 1
ATOM 889 N N . VAL A 1 112 ? -36.522 -7.889 67.456 1.00 60.09 112 VAL A N 1
ATOM 890 C CA . VAL A 1 112 ? -37.633 -8.794 67.206 1.00 60.09 112 VAL A CA 1
ATOM 891 C C . VAL A 1 112 ? -37.494 -9.888 68.263 1.00 60.09 112 VAL A C 1
ATOM 893 O O . VAL A 1 112 ? -36.447 -10.540 68.303 1.00 60.09 112 VAL A O 1
ATOM 896 N N . PRO A 1 113 ? -38.478 -10.075 69.159 1.00 55.28 113 PRO A N 1
ATOM 897 C CA . PRO A 1 113 ? -38.409 -11.136 70.146 1.00 55.28 113 PRO A CA 1
ATOM 898 C C . PRO A 1 113 ? -38.329 -12.474 69.412 1.00 55.28 113 PRO A C 1
ATOM 900 O O . PRO A 1 113 ? -39.170 -12.788 68.567 1.00 55.28 113 PRO A O 1
ATOM 903 N N . SER A 1 114 ? -37.280 -13.233 69.725 1.00 54.19 114 SER A N 1
ATOM 904 C CA . SER A 1 114 ? -37.009 -14.569 69.210 1.00 54.19 114 SER A CA 1
ATOM 905 C C . SER A 1 114 ? -38.262 -15.437 69.301 1.00 54.19 114 SER A C 1
ATOM 907 O O . SER A 1 114 ? -38.639 -15.890 70.381 1.00 54.19 114 SER A O 1
ATOM 909 N N . SER A 1 115 ? -38.918 -15.662 68.164 1.00 53.06 115 SER A N 1
ATOM 910 C CA . SER A 1 115 ? -39.970 -16.669 68.069 1.00 53.06 115 SER A CA 1
ATOM 911 C C . SER A 1 115 ? -39.326 -18.058 68.010 1.00 53.06 115 SER A C 1
ATOM 913 O O . SER A 1 115 ? -38.329 -18.234 67.305 1.00 53.06 115 SER A O 1
ATOM 915 N N . PRO A 1 116 ? -39.855 -19.039 68.761 1.00 53.53 116 PRO A N 1
ATOM 916 C CA . PRO A 1 116 ? -39.270 -20.365 68.867 1.00 53.53 116 PRO A CA 1
ATOM 917 C C . PRO A 1 116 ? -39.350 -21.125 67.540 1.00 53.53 116 PRO A C 1
ATOM 919 O O . PRO A 1 116 ? -40.378 -21.152 66.863 1.00 53.53 116 PRO A O 1
ATOM 922 N N . SER A 1 117 ? -38.226 -21.748 67.202 1.00 51.97 117 SER A N 1
ATOM 923 C CA . SER A 1 117 ? -37.977 -22.560 66.019 1.00 51.97 117 SER A CA 1
ATOM 924 C C . SER A 1 117 ? -39.033 -23.647 65.807 1.00 51.97 117 SER A C 1
ATOM 926 O O . SER A 1 117 ? -39.184 -24.547 66.633 1.00 51.97 117 SER A O 1
ATOM 928 N N . LEU A 1 118 ? -39.701 -23.615 64.653 1.00 55.62 118 LEU A N 1
ATOM 929 C CA . LEU A 1 118 ? -40.388 -24.780 64.100 1.00 55.62 118 LEU A CA 1
ATOM 930 C C . LEU A 1 118 ? -39.400 -25.605 63.254 1.00 55.62 118 LEU A C 1
ATOM 932 O O . LEU A 1 118 ? -38.578 -25.023 62.542 1.00 55.62 118 LEU A O 1
ATOM 936 N N . PRO A 1 119 ? -39.458 -26.947 63.311 1.00 56.97 119 PRO A N 1
ATOM 937 C CA . PRO A 1 119 ? -38.591 -27.815 62.524 1.00 56.97 119 PRO A CA 1
ATOM 938 C C . PRO A 1 119 ? -38.995 -27.798 61.043 1.00 56.97 119 PRO A C 1
ATOM 940 O O . PRO A 1 119 ? -40.123 -28.135 60.684 1.00 56.97 119 PRO A O 1
ATOM 943 N N . SER A 1 120 ? -38.054 -27.423 60.176 1.00 55.00 120 SER A N 1
ATOM 944 C CA . SER A 1 120 ? -38.206 -27.499 58.721 1.00 55.00 120 SER A CA 1
ATOM 945 C C . SER A 1 120 ? -38.283 -28.957 58.240 1.00 55.00 120 SER A C 1
ATOM 947 O O . SER A 1 120 ? -37.513 -29.794 58.720 1.00 55.00 120 SER A O 1
ATOM 949 N N . PRO A 1 121 ? -39.146 -29.280 57.259 1.00 55.81 121 PRO A N 1
ATOM 950 C CA . PRO A 1 121 ? -39.197 -30.604 56.665 1.00 55.81 121 PRO A CA 1
ATOM 951 C C . PRO A 1 121 ? -38.021 -30.817 55.707 1.00 55.81 121 PRO A C 1
ATOM 953 O O . PRO A 1 121 ? -37.668 -29.961 54.894 1.00 55.81 121 PRO A O 1
ATOM 956 N N . THR A 1 122 ? -37.430 -32.002 55.803 1.00 53.66 122 THR A N 1
ATOM 957 C CA . THR A 1 122 ? -36.397 -32.529 54.914 1.00 53.66 122 THR A CA 1
ATOM 958 C C . THR A 1 122 ? -36.956 -32.678 53.497 1.00 53.66 122 THR A C 1
ATOM 960 O O . THR A 1 122 ? -37.672 -33.635 53.210 1.00 53.66 122 THR A O 1
ATOM 963 N N . PHE A 1 123 ? -36.631 -31.750 52.595 1.00 49.62 123 PHE A N 1
ATOM 964 C CA . PHE A 1 123 ? -36.833 -31.962 51.162 1.00 49.62 123 PHE A CA 1
ATOM 965 C C . PHE A 1 123 ? -35.607 -32.644 50.555 1.00 49.62 123 PHE A C 1
ATOM 967 O O . PHE A 1 123 ? -34.464 -32.220 50.723 1.00 49.62 123 PHE A O 1
ATOM 974 N N . LEU A 1 124 ? -35.891 -33.758 49.889 1.00 49.03 124 LEU A N 1
ATOM 975 C CA . LEU A 1 124 ? -34.947 -34.676 49.277 1.00 49.03 124 LEU A CA 1
ATOM 976 C C . LEU A 1 124 ? -34.137 -34.004 48.164 1.00 49.03 124 LEU A C 1
ATOM 978 O O . LEU A 1 124 ? -34.665 -33.282 47.320 1.00 49.03 124 LEU A O 1
ATOM 982 N N . SER A 1 125 ? -32.843 -34.323 48.164 1.00 51.97 125 SER A N 1
ATOM 983 C CA . SER A 1 125 ? -31.866 -34.007 47.124 1.00 51.97 125 SER A CA 1
ATOM 984 C C . SER A 1 125 ? -32.348 -34.423 45.734 1.00 51.97 125 SER A C 1
ATOM 986 O O . SER A 1 125 ? -32.398 -35.609 45.412 1.00 51.97 125 SER A O 1
ATOM 988 N N . ALA A 1 126 ? -32.599 -33.437 44.876 1.00 48.03 126 ALA A N 1
ATOM 989 C CA . ALA A 1 126 ? -32.679 -33.618 43.435 1.00 48.03 126 ALA A CA 1
ATOM 990 C C . ALA A 1 126 ? -31.377 -33.116 42.788 1.00 48.03 126 ALA A C 1
ATOM 992 O O . ALA A 1 126 ? -31.211 -31.940 42.499 1.00 48.03 126 ALA A O 1
ATOM 993 N N . ARG A 1 127 ? -30.449 -34.059 42.589 1.00 46.34 127 ARG A N 1
ATOM 994 C CA .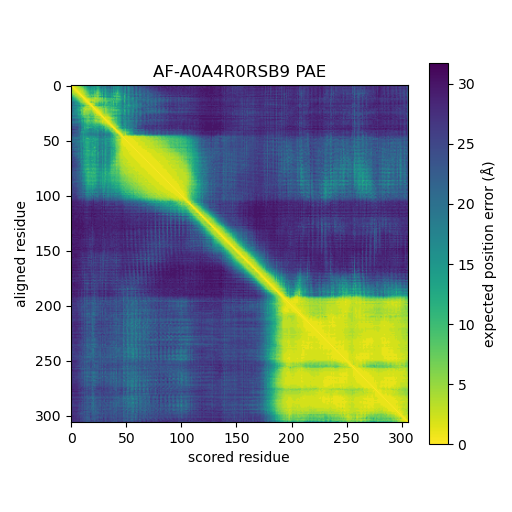 ARG A 1 127 ? -29.654 -34.238 41.363 1.00 46.34 127 ARG A CA 1
ATOM 995 C C . ARG A 1 127 ? -29.097 -32.955 40.712 1.00 46.34 127 ARG A C 1
ATOM 997 O O . ARG A 1 127 ? -29.569 -32.522 39.664 1.00 46.34 127 ARG A O 1
ATOM 1004 N N . ASN A 1 128 ? -27.998 -32.444 41.267 1.00 49.97 128 ASN A N 1
ATOM 1005 C CA . ASN A 1 128 ? -27.076 -31.582 40.528 1.00 49.97 128 ASN A CA 1
ATOM 1006 C C . ASN A 1 128 ? -26.461 -32.380 39.370 1.00 49.97 128 ASN A C 1
ATOM 1008 O O . ASN A 1 128 ? -25.746 -33.358 39.583 1.00 49.97 128 ASN A O 1
ATOM 1012 N N . SER A 1 129 ? -26.768 -31.966 38.143 1.00 62.16 129 SER A N 1
ATOM 1013 C CA . SER A 1 129 ? -26.037 -32.395 36.951 1.00 62.16 129 SER A CA 1
ATOM 1014 C C . SER A 1 129 ? -24.748 -31.570 36.851 1.00 62.16 129 SER A C 1
ATOM 1016 O O . SER A 1 129 ? -24.819 -30.354 37.036 1.00 62.16 129 SER A O 1
ATOM 1018 N N . PRO A 1 130 ? -23.580 -32.174 36.573 1.00 59.28 130 PRO A N 1
ATOM 1019 C CA . PRO A 1 130 ? -22.357 -31.416 36.360 1.00 59.28 130 PRO A CA 1
ATOM 1020 C C . PRO A 1 130 ? -22.419 -30.715 34.997 1.00 59.28 130 PRO A C 1
ATOM 1022 O O . PRO A 1 130 ? -22.612 -31.356 33.964 1.00 59.28 130 PRO A O 1
ATOM 1025 N N . LEU A 1 131 ? -22.276 -29.389 35.014 1.00 60.62 131 LEU A N 1
ATOM 1026 C CA . LEU A 1 131 ? -22.007 -28.575 33.828 1.00 60.62 131 LEU A CA 1
ATOM 1027 C C . LEU A 1 131 ? -20.651 -28.985 33.220 1.00 60.62 131 LEU A C 1
ATOM 1029 O O . LEU A 1 131 ? -19.719 -29.269 33.977 1.00 60.62 131 LEU A O 1
ATOM 1033 N N . PRO A 1 132 ? -20.512 -29.019 31.883 1.00 59.44 132 PRO A N 1
ATOM 1034 C CA . PRO A 1 132 ? -19.232 -29.280 31.241 1.00 59.44 132 PRO A CA 1
ATOM 1035 C C . PRO A 1 132 ? -18.268 -28.117 31.501 1.00 59.44 132 PRO A C 1
ATOM 1037 O O . PRO A 1 132 ? -18.638 -26.950 31.364 1.00 59.44 132 PRO A O 1
ATOM 1040 N N . ALA A 1 133 ? -17.040 -28.466 31.886 1.00 52.03 133 ALA A N 1
ATOM 1041 C CA . ALA A 1 133 ? -15.920 -27.549 32.014 1.00 52.03 133 ALA A CA 1
ATOM 1042 C C . ALA A 1 133 ? -15.731 -26.788 30.694 1.00 52.03 133 ALA A C 1
ATOM 1044 O O . ALA A 1 133 ? -15.471 -27.391 29.655 1.00 52.03 133 ALA A O 1
ATOM 1045 N N . MET A 1 134 ? -15.918 -25.472 30.743 1.00 57.00 134 MET A N 1
ATOM 1046 C CA . MET A 1 134 ? -15.425 -24.568 29.714 1.00 57.00 134 MET A CA 1
ATOM 1047 C C . MET A 1 134 ? -13.930 -24.419 29.964 1.00 57.00 134 MET A C 1
ATOM 1049 O O . MET A 1 134 ? -13.531 -24.008 31.052 1.00 57.00 134 MET A O 1
ATOM 1053 N N . ASP A 1 135 ? -13.137 -24.836 28.983 1.00 52.31 135 ASP A N 1
ATOM 1054 C CA . ASP A 1 135 ? -11.693 -24.668 28.956 1.00 52.31 135 ASP A CA 1
ATOM 1055 C C . ASP A 1 135 ? -11.312 -23.206 29.229 1.00 52.31 135 ASP A C 1
ATOM 1057 O O . ASP A 1 135 ? -11.781 -22.274 28.573 1.00 52.31 135 ASP A O 1
ATOM 1061 N N . ASP A 1 136 ? -10.456 -23.047 30.233 1.00 45.47 136 ASP A N 1
ATOM 1062 C CA . ASP A 1 136 ? -9.774 -21.824 30.631 1.00 45.47 136 ASP A CA 1
ATOM 1063 C C . ASP A 1 136 ? -8.826 -21.408 29.488 1.00 45.47 136 ASP A C 1
ATOM 1065 O O . ASP A 1 136 ? -7.739 -21.964 29.307 1.00 45.47 136 ASP A O 1
ATOM 1069 N N . GLU A 1 137 ? -9.272 -20.474 28.647 1.00 56.59 137 GLU A N 1
ATOM 1070 C CA . GLU A 1 137 ? -8.439 -19.829 27.633 1.00 56.59 137 GLU A CA 1
ATOM 1071 C C . GLU A 1 137 ? -7.545 -18.783 28.336 1.00 56.59 137 GLU A C 1
ATOM 1073 O O . GLU A 1 137 ? -8.064 -17.839 28.939 1.00 56.59 137 GLU A O 1
ATOM 1078 N N . PRO A 1 138 ? -6.203 -18.911 28.305 1.00 61.69 138 PRO A N 1
ATOM 1079 C CA . PRO A 1 138 ? -5.333 -18.014 29.051 1.00 61.69 138 PRO A CA 1
ATOM 1080 C C . PRO A 1 138 ? -5.307 -16.624 28.405 1.00 61.69 138 PRO A C 1
ATOM 1082 O O . PRO A 1 138 ? -4.697 -16.406 27.356 1.00 61.69 138 PRO A O 1
ATOM 1085 N N . HIS A 1 139 ? -5.929 -15.657 29.078 1.00 57.09 139 HIS A N 1
ATOM 1086 C CA . HIS A 1 139 ? -5.758 -14.239 28.789 1.00 57.09 139 HIS A CA 1
ATOM 1087 C C . HIS A 1 139 ? -4.279 -13.830 28.947 1.00 57.09 139 HIS A C 1
ATOM 1089 O O . HIS A 1 139 ? -3.694 -14.048 30.011 1.00 57.09 139 HIS A O 1
ATOM 1095 N N . PRO A 1 140 ? -3.655 -13.188 27.942 1.00 58.47 140 PRO A N 1
ATOM 1096 C CA . PRO A 1 140 ? -2.317 -12.640 28.098 1.00 58.47 140 PRO A CA 1
ATOM 1097 C C . PRO A 1 140 ? -2.365 -11.397 28.994 1.00 58.47 140 PRO A C 1
ATOM 1099 O O . PRO A 1 140 ? -2.925 -10.361 28.635 1.00 58.47 140 PRO A O 1
ATOM 1102 N N . THR A 1 141 ? -1.744 -11.495 30.166 1.00 56.06 141 THR A N 1
ATOM 1103 C CA . THR A 1 141 ? -1.413 -10.358 31.029 1.00 56.06 141 THR A CA 1
ATOM 1104 C C . THR A 1 141 ? -0.389 -9.451 30.334 1.00 56.06 141 THR A C 1
ATOM 1106 O O . THR A 1 141 ? 0.680 -9.943 29.957 1.00 56.06 141 THR A O 1
ATOM 1109 N N . PRO A 1 142 ? -0.627 -8.136 30.187 1.00 49.72 142 PRO A N 1
ATOM 1110 C CA . PRO A 1 142 ? 0.430 -7.215 29.800 1.00 49.72 142 PRO A CA 1
ATOM 1111 C C . PRO A 1 142 ? 1.320 -6.930 31.017 1.00 49.72 142 PRO A C 1
ATOM 1113 O O . PRO A 1 142 ? 0.993 -6.104 31.869 1.00 49.72 142 PRO A O 1
ATOM 1116 N N . SER A 1 143 ? 2.459 -7.618 31.095 1.00 45.69 143 SER A N 1
ATOM 1117 C CA . SER A 1 143 ? 3.562 -7.238 31.979 1.00 45.69 143 SER A CA 1
ATOM 1118 C C . SER A 1 143 ? 4.166 -5.927 31.478 1.00 45.69 143 SER A C 1
ATOM 1120 O O . SER A 1 143 ? 4.955 -5.914 30.536 1.00 45.69 143 SER A O 1
ATOM 1122 N N . PHE A 1 144 ? 3.785 -4.809 32.094 1.00 43.00 144 PHE A N 1
ATOM 1123 C CA . PHE A 1 144 ? 4.545 -3.569 31.988 1.00 43.00 144 PHE A CA 1
ATOM 1124 C C . PHE A 1 144 ? 5.724 -3.648 32.958 1.00 43.00 144 PHE A C 1
ATOM 1126 O O . PHE A 1 144 ? 5.597 -3.345 34.142 1.00 43.00 144 PHE A O 1
ATOM 1133 N N . GLU A 1 145 ? 6.879 -4.074 32.449 1.00 41.12 145 GLU A N 1
ATOM 1134 C CA . GLU A 1 145 ? 8.155 -3.836 33.115 1.00 41.12 145 GLU A CA 1
ATOM 1135 C C . GLU A 1 145 ? 8.442 -2.330 33.105 1.00 41.12 145 GLU A C 1
ATOM 1137 O O . GLU A 1 145 ? 8.729 -1.715 32.077 1.00 41.12 145 GLU A O 1
ATOM 1142 N N . THR A 1 146 ? 8.361 -1.725 34.285 1.00 46.56 146 THR A N 1
ATOM 1143 C CA . THR A 1 146 ? 8.930 -0.414 34.579 1.00 46.56 146 THR A CA 1
ATOM 1144 C C . THR A 1 146 ? 10.453 -0.514 34.535 1.00 46.56 146 THR A C 1
ATOM 1146 O O . THR A 1 146 ? 11.102 -0.790 35.544 1.00 46.56 146 THR A O 1
ATOM 1149 N N . ALA A 1 147 ? 11.036 -0.284 33.359 1.00 41.47 147 ALA A N 1
ATOM 1150 C CA . ALA A 1 147 ? 12.462 -0.023 33.225 1.00 41.47 147 ALA A CA 1
ATOM 1151 C C . ALA A 1 147 ? 12.757 1.403 33.712 1.00 41.47 147 ALA A C 1
ATOM 1153 O O . ALA A 1 147 ? 12.576 2.394 33.004 1.00 41.47 147 ALA A O 1
ATOM 1154 N N . SER A 1 148 ? 13.199 1.475 34.963 1.00 45.75 148 SER A N 1
ATOM 1155 C CA . SER A 1 148 ? 13.833 2.638 35.566 1.00 45.75 148 SER A CA 1
ATOM 1156 C C . SER A 1 148 ? 15.188 2.864 34.884 1.00 45.75 148 SER A C 1
ATOM 1158 O O . SER A 1 148 ? 16.122 2.086 35.078 1.00 45.75 148 SER A O 1
ATOM 1160 N N . LEU A 1 149 ? 15.295 3.900 34.051 1.00 44.69 149 LEU A N 1
ATOM 1161 C CA . LEU A 1 149 ? 16.566 4.373 33.505 1.00 44.69 149 LEU A CA 1
ATOM 1162 C C . LEU A 1 149 ? 16.896 5.730 34.118 1.00 44.69 149 LEU A C 1
ATOM 1164 O O . LEU A 1 149 ? 16.353 6.768 33.746 1.00 44.69 149 LEU A O 1
ATOM 1168 N N . ASN A 1 150 ? 17.838 5.682 35.057 1.00 44.03 150 ASN A N 1
ATOM 1169 C CA . ASN A 1 150 ? 18.666 6.812 35.436 1.00 44.03 150 ASN A CA 1
ATOM 1170 C C . ASN A 1 150 ? 19.391 7.338 34.189 1.00 44.03 150 ASN A C 1
ATOM 1172 O O . ASN A 1 150 ? 20.201 6.623 33.601 1.00 44.03 150 ASN A O 1
ATOM 1176 N N . ALA A 1 151 ? 19.160 8.597 33.828 1.00 40.59 151 ALA A N 1
ATOM 1177 C CA . ALA A 1 151 ? 20.075 9.352 32.985 1.00 40.59 151 ALA A CA 1
ATOM 1178 C C . ALA A 1 151 ? 20.360 10.695 33.652 1.00 40.59 151 ALA A C 1
ATOM 1180 O O . ALA A 1 151 ? 19.483 11.538 33.832 1.00 40.59 151 ALA A O 1
ATOM 1181 N N . ALA A 1 152 ? 21.618 10.819 34.064 1.00 37.59 152 ALA A N 1
ATOM 1182 C CA . ALA A 1 152 ? 22.236 12.005 34.613 1.00 37.59 152 ALA A CA 1
ATOM 1183 C C . ALA A 1 152 ? 22.123 13.203 33.657 1.00 37.59 152 ALA A C 1
ATOM 1185 O O . ALA A 1 152 ? 22.045 13.061 32.437 1.00 37.59 152 ALA A O 1
ATOM 1186 N N . GLY A 1 153 ? 22.083 14.385 34.264 1.00 37.34 153 GLY A N 1
ATOM 1187 C CA . GLY A 1 153 ? 21.675 15.618 33.621 1.00 37.34 153 GLY A CA 1
ATOM 1188 C C . GLY A 1 153 ? 22.632 16.215 32.599 1.00 37.34 153 GLY A C 1
ATOM 1189 O O . GLY A 1 153 ? 23.784 15.827 32.436 1.00 37.34 153 GLY A O 1
ATOM 1190 N N . THR A 1 154 ? 22.118 17.255 31.955 1.00 40.59 154 THR A N 1
ATOM 1191 C CA . THR A 1 154 ? 22.871 18.410 31.469 1.00 40.59 154 THR A CA 1
ATOM 1192 C C . THR A 1 154 ? 21.874 19.560 31.387 1.00 40.59 154 THR A C 1
ATOM 1194 O O . THR A 1 154 ? 21.013 19.592 30.511 1.00 40.59 154 THR A O 1
ATOM 1197 N N . SER A 1 155 ? 21.961 20.472 32.356 1.00 39.06 155 SER A N 1
ATOM 1198 C CA . SER A 1 155 ? 21.301 21.774 32.321 1.00 39.06 155 SER A CA 1
ATOM 1199 C C . SER A 1 155 ? 21.746 22.537 31.075 1.00 39.06 155 SER A C 1
ATOM 1201 O O . SER A 1 155 ? 22.937 22.788 30.902 1.00 39.06 155 SER A O 1
ATOM 1203 N N . GLN A 1 156 ? 20.796 22.952 30.240 1.00 41.19 156 GLN A N 1
ATOM 1204 C CA . GLN A 1 156 ? 20.983 24.113 29.380 1.00 41.19 156 GLN A CA 1
ATOM 1205 C C . GLN A 1 156 ? 19.961 25.175 29.760 1.00 41.19 156 GLN A C 1
ATOM 1207 O O . GLN A 1 156 ? 18.759 25.054 29.543 1.00 41.19 156 GLN A O 1
ATOM 1212 N N . ASP A 1 157 ? 20.531 26.185 30.398 1.00 38.28 157 ASP A N 1
ATOM 1213 C CA . ASP A 1 157 ? 20.016 27.507 30.681 1.00 38.28 157 ASP A CA 1
ATOM 1214 C C . ASP A 1 157 ? 19.615 28.185 29.360 1.00 38.28 157 ASP A C 1
ATOM 1216 O O . ASP A 1 157 ? 20.454 28.398 28.480 1.00 38.28 157 ASP A O 1
ATOM 1220 N N . VAL A 1 158 ? 18.324 28.475 29.186 1.00 41.84 158 VAL A N 1
ATOM 1221 C CA . VAL A 1 158 ? 17.840 29.313 28.084 1.00 41.84 158 VAL A CA 1
ATOM 1222 C C . VAL A 1 158 ? 17.105 30.502 28.674 1.00 41.84 158 VAL A C 1
ATOM 1224 O O . VAL A 1 158 ? 15.950 30.440 29.088 1.00 41.84 158 VAL A O 1
ATOM 1227 N N . SER A 1 159 ? 17.867 31.588 28.706 1.00 40.31 159 SER A N 1
ATOM 1228 C CA . SER A 1 159 ? 17.501 32.949 29.053 1.00 40.31 159 SER A CA 1
ATOM 1229 C C . SER A 1 159 ? 16.214 33.393 28.346 1.00 40.31 159 SER A C 1
ATOM 1231 O O . SER A 1 159 ? 16.171 33.559 27.125 1.00 40.31 159 SER A O 1
ATOM 1233 N N . VAL A 1 160 ? 15.166 33.608 29.140 1.00 36.62 160 VAL A N 1
ATOM 1234 C CA . VAL A 1 160 ? 13.948 34.312 28.738 1.00 36.62 160 VAL A CA 1
ATOM 1235 C C . VAL A 1 160 ? 14.288 35.800 28.685 1.00 36.62 160 VAL A C 1
ATOM 1237 O O . VAL A 1 160 ? 14.592 36.407 29.709 1.00 36.62 160 VAL A O 1
ATOM 1240 N N . LYS A 1 161 ? 14.271 36.388 27.486 1.00 46.78 161 LYS A N 1
ATOM 1241 C CA . LYS A 1 161 ? 14.252 37.843 27.319 1.00 46.78 161 LYS A CA 1
ATOM 1242 C C . LYS A 1 161 ? 12.837 38.292 27.008 1.00 46.78 161 LYS A C 1
ATOM 1244 O O . LYS A 1 161 ? 12.295 37.984 25.948 1.00 46.78 161 LYS A O 1
ATOM 1249 N N . ASP A 1 162 ? 12.304 39.052 27.952 1.00 37.75 162 ASP A N 1
ATOM 1250 C CA . ASP A 1 162 ? 11.157 39.928 27.798 1.00 37.75 162 ASP A CA 1
ATOM 1251 C C . ASP A 1 162 ? 11.319 40.859 26.592 1.00 37.75 162 ASP A C 1
ATOM 1253 O O . ASP A 1 162 ? 12.359 41.496 26.401 1.00 37.75 162 ASP A O 1
ATOM 1257 N N . ALA A 1 163 ? 10.247 41.003 25.819 1.00 41.22 163 ALA A N 1
ATOM 1258 C CA . ALA A 1 163 ? 10.016 42.188 25.010 1.00 41.22 163 ALA A CA 1
ATOM 1259 C C . ALA A 1 163 ? 8.522 42.509 25.035 1.00 41.22 163 ALA A C 1
ATOM 1261 O O . ALA A 1 163 ? 7.686 41.809 24.465 1.00 41.22 163 ALA A O 1
ATOM 1262 N N . ALA A 1 164 ? 8.223 43.575 25.766 1.00 38.19 164 ALA A N 1
ATOM 1263 C CA . ALA A 1 164 ? 6.915 44.164 25.927 1.00 38.19 164 ALA A CA 1
ATOM 1264 C C . ALA A 1 164 ? 6.384 44.787 24.624 1.00 38.19 164 ALA A C 1
ATOM 1266 O O . ALA A 1 164 ? 7.134 45.348 23.829 1.00 38.19 164 ALA A O 1
ATOM 1267 N N . SER A 1 165 ? 5.057 44.728 24.510 1.00 43.00 165 SER A N 1
ATOM 1268 C CA . SER A 1 165 ? 4.140 45.780 24.061 1.00 43.00 165 SER A CA 1
ATOM 1269 C C . SER A 1 165 ? 4.494 46.615 22.831 1.00 43.00 165 SER A C 1
ATOM 1271 O O . SER A 1 165 ? 5.350 47.494 22.889 1.00 43.00 165 SER A O 1
ATOM 1273 N N . GLN A 1 166 ? 3.639 46.534 21.806 1.00 40.50 166 GLN A N 1
ATOM 1274 C CA . GLN A 1 166 ? 3.178 47.746 21.132 1.00 40.50 166 GLN A CA 1
ATOM 1275 C C . GLN A 1 166 ? 1.775 47.601 20.540 1.00 40.50 166 GLN A C 1
ATOM 1277 O O . GLN A 1 166 ? 1.292 46.508 20.255 1.00 40.50 166 GLN A O 1
ATOM 1282 N N . ALA A 1 167 ? 1.124 48.757 20.492 1.00 39.34 167 ALA A N 1
ATOM 1283 C CA . ALA A 1 167 ? -0.303 48.985 20.454 1.00 39.34 167 ALA A CA 1
ATOM 1284 C C . ALA A 1 167 ? -0.987 48.676 19.114 1.00 39.34 167 ALA A C 1
ATOM 1286 O O . ALA A 1 167 ? -0.395 48.621 18.042 1.00 39.34 167 ALA A O 1
ATOM 1287 N N . SER A 1 168 ? -2.294 48.524 19.270 1.00 48.19 168 SER A N 1
ATOM 1288 C CA . SER A 1 168 ? -3.390 48.518 18.312 1.00 48.19 168 SER A CA 1
ATOM 1289 C C . SER A 1 168 ? -3.383 49.631 17.260 1.00 48.19 168 SER A C 1
ATOM 1291 O O . SER A 1 168 ? -3.135 50.783 17.597 1.00 48.19 168 SER A O 1
ATOM 1293 N N . ASP A 1 169 ? -3.877 49.293 16.063 1.00 39.22 169 ASP A N 1
ATOM 1294 C CA . ASP A 1 169 ? -4.682 50.197 15.231 1.00 39.22 169 ASP A CA 1
ATOM 1295 C C . ASP A 1 169 ? -5.704 49.410 14.373 1.00 39.22 169 ASP A C 1
ATOM 1297 O O . ASP A 1 169 ? -5.345 48.383 13.783 1.00 39.22 169 ASP A O 1
ATOM 1301 N N . PRO A 1 170 ? -6.983 49.836 14.285 1.00 59.44 170 PRO A N 1
ATOM 1302 C CA . PRO A 1 170 ? -8.013 49.173 13.492 1.00 59.44 170 PRO A CA 1
ATOM 1303 C C . PRO A 1 170 ? -8.347 49.935 12.196 1.00 59.44 170 PRO A C 1
ATOM 1305 O O . PRO A 1 170 ? -8.409 51.161 12.191 1.00 59.44 170 PRO A O 1
ATOM 1308 N N . LYS A 1 171 ? -8.712 49.176 11.149 1.00 44.66 171 LYS A N 1
ATOM 1309 C CA . LYS A 1 171 ? -9.670 49.472 10.046 1.00 44.66 171 LYS A CA 1
ATOM 1310 C C . LYS A 1 171 ? -9.109 49.147 8.662 1.00 44.66 171 LYS A C 1
ATOM 1312 O O . LYS A 1 171 ? -8.103 49.687 8.225 1.00 44.66 171 LYS A O 1
ATOM 1317 N N . GLY A 1 172 ? -9.862 48.330 7.923 1.00 37.59 172 GLY A N 1
ATOM 1318 C CA . GLY A 1 172 ? -9.648 48.140 6.490 1.00 37.59 172 GLY A CA 1
ATOM 1319 C C . GLY A 1 172 ? -10.292 46.880 5.922 1.00 37.59 172 GLY A C 1
ATOM 1320 O O . GLY A 1 172 ? -9.605 46.076 5.299 1.00 37.59 172 GLY A O 1
ATOM 1321 N N . SER A 1 173 ? -11.594 46.681 6.136 1.00 46.75 173 SER A N 1
ATOM 1322 C CA . SER A 1 173 ? -12.357 45.586 5.527 1.00 46.75 173 SER A CA 1
ATOM 1323 C C . SER A 1 173 ? -12.415 45.764 4.004 1.00 46.75 173 SER A C 1
ATOM 1325 O O . SER A 1 173 ? -13.211 46.551 3.496 1.00 46.75 173 SER A O 1
ATOM 1327 N N . LYS A 1 174 ? -11.567 45.040 3.264 1.00 52.91 174 LYS A N 1
ATOM 1328 C CA . LYS A 1 174 ? -11.691 44.882 1.807 1.00 52.91 174 LYS A CA 1
ATOM 1329 C C . LYS A 1 174 ? -12.586 43.673 1.492 1.00 52.91 174 LYS A C 1
ATOM 1331 O O . LYS A 1 174 ? -12.421 42.630 2.124 1.00 52.91 174 LYS A O 1
ATOM 1336 N N . PRO A 1 175 ? -13.515 43.777 0.526 1.00 47.62 175 PRO A N 1
ATOM 1337 C CA . PRO A 1 175 ? -14.413 42.685 0.174 1.00 47.62 175 PRO A CA 1
ATOM 1338 C C . PRO A 1 175 ? -13.646 41.517 -0.460 1.00 47.62 175 PRO A C 1
ATOM 1340 O O . PRO A 1 175 ? -12.868 41.687 -1.400 1.00 47.62 175 PRO A O 1
ATOM 1343 N N . HIS A 1 176 ? -13.883 40.320 0.075 1.00 45.47 176 HIS A N 1
ATOM 1344 C CA . HIS A 1 176 ? -13.385 39.051 -0.446 1.00 45.47 176 HIS A CA 1
ATOM 1345 C C . HIS A 1 176 ? -13.960 38.797 -1.855 1.00 45.47 176 HIS A C 1
ATOM 1347 O O . HIS A 1 176 ? -15.184 38.724 -1.994 1.00 45.47 176 HIS A O 1
ATOM 1353 N N . PRO A 1 177 ? -13.136 38.606 -2.902 1.00 49.19 177 PRO A N 1
ATOM 1354 C CA . PRO A 1 177 ? -13.638 38.117 -4.178 1.00 49.19 177 PRO A CA 1
ATOM 1355 C C . PRO A 1 177 ? -14.088 36.663 -4.002 1.00 49.19 177 PRO A C 1
ATOM 1357 O O . PRO A 1 177 ? -13.311 35.804 -3.578 1.00 49.19 177 PRO A O 1
ATOM 1360 N N . GLN A 1 178 ? -15.363 36.397 -4.294 1.00 49.25 178 GLN A N 1
ATOM 1361 C CA . GLN A 1 178 ? -15.910 35.047 -4.258 1.00 49.25 178 GLN A CA 1
ATOM 1362 C C . GLN A 1 178 ? -15.121 34.120 -5.197 1.00 49.25 178 GLN A C 1
ATOM 1364 O O . GLN A 1 178 ? -14.799 34.513 -6.323 1.00 49.25 178 GLN A O 1
ATOM 1369 N N . PRO A 1 179 ? -14.822 32.876 -4.778 1.00 48.97 179 PRO A N 1
ATOM 1370 C CA . PRO A 1 179 ? -14.154 31.915 -5.636 1.00 48.97 179 PRO A CA 1
ATOM 1371 C C . PRO A 1 179 ? -15.078 31.567 -6.805 1.00 48.97 179 PRO A C 1
ATOM 1373 O O . PRO A 1 179 ? -16.075 30.862 -6.652 1.00 48.97 179 PRO A O 1
ATOM 1376 N N . SER A 1 180 ? -14.727 32.077 -7.988 1.00 49.03 180 SER A N 1
ATOM 1377 C CA . SER A 1 180 ? -15.318 31.682 -9.262 1.00 49.03 180 SER A CA 1
ATOM 1378 C C . SER A 1 180 ? -15.255 30.161 -9.374 1.00 49.03 180 SER A C 1
ATOM 1380 O O . SER A 1 180 ? -14.191 29.557 -9.540 1.00 49.03 180 SER A O 1
ATOM 1382 N N . ARG A 1 181 ? -16.425 29.541 -9.224 1.00 48.91 181 ARG A N 1
ATOM 1383 C CA . ARG A 1 181 ? -16.673 28.108 -9.326 1.00 48.91 181 ARG A CA 1
ATOM 1384 C C . ARG A 1 181 ? -16.487 27.718 -10.793 1.00 48.91 181 ARG A C 1
ATOM 1386 O O . ARG A 1 181 ? -17.452 27.560 -11.536 1.00 48.91 181 ARG A O 1
ATOM 1393 N N . ARG A 1 182 ? -15.231 27.618 -11.241 1.00 46.50 182 ARG A N 1
ATOM 1394 C CA . ARG A 1 182 ? -14.892 27.074 -12.558 1.00 46.50 182 ARG A CA 1
ATOM 1395 C C . ARG A 1 182 ? -15.413 25.640 -12.592 1.00 46.50 182 ARG A C 1
ATOM 1397 O O . ARG A 1 182 ? -14.820 24.751 -11.984 1.00 46.50 182 ARG A O 1
ATOM 1404 N N . LYS A 1 183 ? -16.546 25.439 -13.276 1.00 52.00 183 LYS A N 1
ATOM 1405 C CA . LYS A 1 183 ? -17.034 24.135 -13.733 1.00 52.00 183 LYS A CA 1
ATOM 1406 C C . LYS A 1 183 ? -15.863 23.461 -14.447 1.00 52.00 183 LYS A C 1
ATOM 1408 O O . LYS A 1 183 ? -15.570 23.784 -15.595 1.00 52.00 183 LYS A O 1
ATOM 1413 N N . ARG A 1 184 ? -15.154 22.568 -13.749 1.00 45.91 184 ARG A N 1
ATOM 1414 C CA . ARG A 1 184 ? -14.269 21.602 -14.395 1.00 45.91 184 ARG A CA 1
ATOM 1415 C C . ARG A 1 184 ? -15.196 20.762 -15.261 1.00 45.91 184 ARG A C 1
ATOM 1417 O O . ARG A 1 184 ? -16.002 20.000 -14.733 1.00 45.91 184 ARG A O 1
ATOM 1424 N N . GLY A 1 185 ? -15.159 21.003 -16.570 1.00 48.50 185 GLY A N 1
ATOM 1425 C CA . GLY A 1 185 ? -15.811 20.125 -17.531 1.00 48.50 185 GLY A CA 1
ATOM 1426 C C . GLY A 1 185 ? -15.334 18.688 -17.302 1.00 48.50 185 GLY A C 1
ATOM 1427 O O . GLY A 1 185 ? -14.249 18.505 -16.738 1.00 48.50 185 GLY A O 1
ATOM 1428 N N . PRO A 1 186 ? -16.135 17.682 -17.686 1.00 51.06 186 PRO A N 1
ATOM 1429 C CA . PRO A 1 186 ? -15.761 16.285 -17.536 1.00 51.06 186 PRO A CA 1
ATOM 1430 C C . PRO A 1 186 ? -14.402 16.105 -18.203 1.00 51.06 186 PRO A C 1
ATOM 1432 O O . PRO A 1 186 ? -14.267 16.244 -19.419 1.00 51.06 186 PRO A O 1
ATOM 1435 N N . SER A 1 187 ? -13.366 15.900 -17.389 1.00 53.81 187 SER A N 1
ATOM 1436 C CA . SER A 1 187 ? -12.043 15.598 -17.900 1.00 53.81 187 SER A CA 1
ATOM 1437 C C . SER A 1 187 ? -12.208 14.292 -18.649 1.00 53.81 187 SER A C 1
ATOM 1439 O O . SER A 1 187 ? -12.428 13.259 -18.017 1.00 53.81 187 SER A O 1
ATOM 1441 N N . ASN A 1 188 ? -12.183 14.365 -19.979 1.00 49.12 188 ASN A N 1
ATOM 1442 C CA . ASN A 1 188 ? -12.113 13.207 -20.848 1.00 49.12 188 ASN A CA 1
ATOM 1443 C C . ASN A 1 188 ? -11.035 12.294 -20.260 1.00 49.12 188 ASN A C 1
ATOM 1445 O O . ASN A 1 188 ? -9.848 12.619 -20.336 1.00 49.12 188 ASN A O 1
ATOM 1449 N N . GLN A 1 189 ? -11.454 11.195 -19.627 1.00 56.81 189 GLN A N 1
ATOM 1450 C CA . GLN A 1 189 ? -10.595 10.095 -19.206 1.00 56.81 189 GLN A CA 1
ATOM 1451 C C . GLN A 1 189 ? -10.118 9.401 -20.486 1.00 56.81 189 GLN A C 1
ATOM 1453 O O . GLN A 1 189 ? -10.457 8.258 -20.759 1.00 56.81 189 GLN A O 1
ATOM 1458 N N . LYS A 1 190 ? -9.388 10.133 -21.334 1.00 52.09 190 LYS A N 1
ATOM 1459 C CA . LYS A 1 190 ? -8.670 9.561 -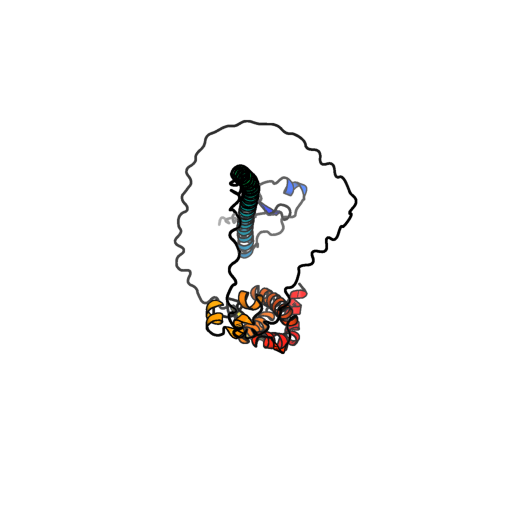22.460 1.00 52.09 190 LYS A CA 1
ATOM 1460 C C . LYS A 1 190 ? -7.728 8.533 -21.862 1.00 52.09 190 LYS A C 1
ATOM 1462 O O . LYS A 1 190 ? -6.949 8.872 -20.966 1.00 52.09 190 LYS A O 1
ATOM 1467 N N . ASP A 1 191 ? -7.885 7.301 -22.337 1.00 58.19 191 ASP A N 1
ATOM 1468 C CA . ASP A 1 191 ? -7.061 6.125 -22.094 1.00 58.19 191 ASP A CA 1
ATOM 1469 C C . ASP A 1 191 ? -5.610 6.506 -21.784 1.00 58.19 191 ASP A C 1
ATOM 1471 O O . ASP A 1 191 ? -4.764 6.627 -22.667 1.00 58.19 191 ASP A O 1
ATOM 1475 N N . SER A 1 192 ? -5.307 6.708 -20.504 1.00 62.69 192 SER A N 1
ATOM 1476 C CA . SER A 1 192 ? -3.959 7.038 -20.032 1.00 62.69 192 SER A CA 1
ATOM 1477 C C . SER A 1 192 ? -3.215 5.726 -19.823 1.00 62.69 192 SER A C 1
ATOM 1479 O O . SER A 1 192 ? -2.790 5.372 -18.727 1.00 62.69 192 SER A O 1
ATOM 1481 N N . ARG A 1 193 ? -3.163 4.944 -20.899 1.00 80.44 193 ARG A N 1
ATOM 1482 C CA . ARG A 1 193 ? -2.418 3.699 -20.970 1.00 80.44 193 ARG A CA 1
ATOM 1483 C C . ARG A 1 193 ? -0.949 4.054 -21.158 1.00 80.44 193 ARG A C 1
ATOM 1485 O O . ARG A 1 193 ? -0.608 4.846 -22.034 1.00 80.44 193 ARG A O 1
ATOM 1492 N N . HIS A 1 194 ? -0.081 3.491 -20.327 1.00 84.00 194 HIS A N 1
ATOM 1493 C CA . HIS A 1 194 ? 1.351 3.743 -20.437 1.00 84.00 194 HIS A CA 1
ATOM 1494 C C . HIS A 1 194 ? 1.978 2.664 -21.313 1.00 84.00 194 HIS A C 1
ATOM 1496 O O . HIS A 1 194 ? 1.970 1.487 -20.964 1.00 84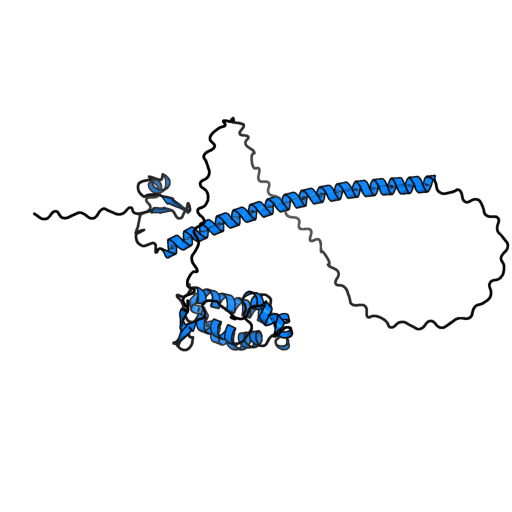.00 194 HIS A O 1
ATOM 1502 N N . HIS A 1 195 ? 2.523 3.059 -22.458 1.00 89.56 195 HIS A N 1
ATOM 1503 C CA . HIS A 1 195 ? 3.306 2.155 -23.292 1.00 89.56 195 HIS A CA 1
ATOM 1504 C C . HIS A 1 195 ? 4.709 1.994 -22.704 1.00 89.56 195 HIS A C 1
ATOM 1506 O O . HIS A 1 195 ? 5.334 2.973 -22.300 1.00 89.56 195 HIS A O 1
ATOM 1512 N N . GLY A 1 196 ? 5.216 0.767 -22.681 1.00 89.50 196 GLY A N 1
ATOM 1513 C CA . GLY A 1 196 ? 6.602 0.485 -22.325 1.00 89.50 196 GLY A CA 1
ATOM 1514 C C . GLY A 1 196 ? 7.019 -0.905 -22.788 1.00 89.50 196 GLY A C 1
ATOM 1515 O O . GLY A 1 196 ? 6.343 -1.519 -23.613 1.00 89.50 196 GLY A O 1
ATOM 1516 N N . LEU A 1 197 ? 8.143 -1.391 -22.272 1.00 91.19 197 LEU A N 1
ATOM 1517 C CA . LEU A 1 197 ? 8.621 -2.751 -22.507 1.00 91.19 197 LEU A CA 1
ATOM 1518 C C . LEU A 1 197 ? 8.437 -3.581 -21.234 1.00 91.19 197 LEU A C 1
ATOM 1520 O O . LEU A 1 197 ? 8.738 -3.093 -20.144 1.00 91.19 197 LEU A O 1
ATOM 1524 N N . ASN A 1 198 ? 7.940 -4.810 -21.366 1.00 92.62 198 ASN A N 1
ATOM 1525 C CA . ASN A 1 198 ? 7.910 -5.769 -20.261 1.00 92.62 198 ASN A CA 1
ATOM 1526 C C . ASN A 1 198 ? 9.304 -6.381 -20.024 1.00 92.62 198 ASN A C 1
ATOM 1528 O O . ASN A 1 198 ? 10.267 -6.088 -20.737 1.00 92.62 198 ASN A O 1
ATOM 1532 N N . ARG A 1 199 ? 9.415 -7.284 -19.046 1.00 91.19 199 ARG A N 1
ATOM 1533 C CA . ARG A 1 199 ? 10.681 -7.967 -18.720 1.00 91.19 199 ARG A CA 1
ATOM 1534 C C . ARG A 1 199 ? 11.248 -8.843 -19.842 1.00 91.19 199 ARG A C 1
ATOM 1536 O O . ARG A 1 199 ? 12.438 -9.142 -19.832 1.00 91.19 199 ARG A O 1
ATOM 1543 N N . ALA A 1 200 ? 10.416 -9.245 -20.805 1.00 92.50 200 ALA A N 1
ATOM 1544 C CA . ALA A 1 200 ? 10.834 -9.971 -22.003 1.00 92.50 200 ALA A CA 1
ATOM 1545 C C . ALA A 1 200 ? 11.291 -9.031 -23.140 1.00 92.50 200 ALA A C 1
ATOM 1547 O O . ALA A 1 200 ? 11.611 -9.499 -24.229 1.00 92.50 200 ALA A O 1
ATOM 1548 N N . GLY A 1 201 ? 11.294 -7.710 -22.919 1.00 91.38 201 GLY A N 1
ATOM 1549 C CA . GLY A 1 201 ? 11.629 -6.710 -23.935 1.00 91.38 201 GLY A CA 1
ATOM 1550 C C . GLY A 1 201 ? 10.526 -6.482 -24.973 1.00 91.38 201 GLY A C 1
ATOM 1551 O O . GLY A 1 201 ? 10.755 -5.803 -25.972 1.00 91.38 201 GLY A O 1
ATOM 1552 N N . GLN A 1 202 ? 9.327 -7.027 -24.763 1.00 94.44 202 GLN A N 1
ATOM 1553 C CA . GLN A 1 202 ? 8.195 -6.868 -25.673 1.00 94.44 202 GLN A CA 1
ATOM 1554 C C . GLN A 1 202 ? 7.409 -5.600 -25.345 1.00 94.44 202 GLN A C 1
ATOM 1556 O O . GLN A 1 202 ? 7.269 -5.226 -24.179 1.00 94.44 202 GLN A O 1
ATOM 1561 N N . ARG A 1 203 ? 6.848 -4.956 -26.377 1.00 92.62 203 ARG A N 1
ATOM 1562 C CA . ARG A 1 203 ? 5.942 -3.814 -26.199 1.00 92.62 203 ARG A CA 1
ATOM 1563 C C . ARG A 1 203 ? 4.732 -4.245 -25.379 1.00 92.62 203 ARG A C 1
ATOM 1565 O O . ARG A 1 203 ? 4.013 -5.162 -25.762 1.00 92.62 203 ARG A O 1
ATOM 1572 N N . HIS A 1 204 ? 4.503 -3.548 -24.278 1.00 92.44 204 HIS A N 1
ATOM 1573 C CA . HIS A 1 204 ? 3.427 -3.821 -23.345 1.00 92.44 204 HIS A CA 1
ATOM 1574 C C . HIS A 1 204 ? 2.682 -2.533 -23.000 1.00 92.44 204 HIS A C 1
ATOM 1576 O O . HIS A 1 204 ? 3.244 -1.433 -23.021 1.00 92.44 204 HIS A O 1
ATOM 1582 N N . ILE A 1 205 ? 1.389 -2.676 -22.721 1.00 90.94 205 ILE A N 1
ATOM 1583 C CA . ILE A 1 205 ? 0.514 -1.569 -22.358 1.00 90.94 205 ILE A CA 1
ATOM 1584 C C . ILE A 1 205 ? 0.188 -1.707 -20.878 1.00 90.94 205 ILE A C 1
ATOM 1586 O O . ILE A 1 205 ? -0.680 -2.483 -20.490 1.00 90.94 205 ILE A O 1
ATOM 1590 N N . PHE A 1 206 ? 0.888 -0.934 -20.059 1.00 90.12 206 PHE A N 1
ATOM 1591 C CA . PHE A 1 206 ? 0.712 -0.947 -18.620 1.00 90.12 206 PHE A CA 1
ATOM 1592 C C . PHE A 1 206 ? -0.569 -0.222 -18.217 1.00 90.12 206 PHE A C 1
ATOM 1594 O O . PHE A 1 206 ? -0.913 0.846 -18.747 1.00 90.12 206 PHE A O 1
ATOM 1601 N N . ARG A 1 207 ? -1.237 -0.773 -17.199 1.00 89.44 207 ARG A N 1
ATOM 1602 C CA . ARG A 1 207 ? -2.348 -0.098 -16.521 1.00 89.44 207 ARG A CA 1
ATOM 1603 C C . ARG A 1 207 ? -1.865 1.228 -15.925 1.00 89.44 207 ARG A C 1
ATOM 1605 O O . ARG A 1 207 ? -0.712 1.357 -15.504 1.00 89.44 207 ARG A O 1
ATOM 1612 N N . ARG A 1 208 ? -2.744 2.224 -15.867 1.00 87.88 208 ARG A N 1
ATOM 1613 C CA . ARG A 1 208 ? -2.410 3.502 -15.227 1.00 87.88 208 ARG A CA 1
ATOM 1614 C C . ARG A 1 208 ? -2.158 3.323 -13.735 1.00 87.88 208 ARG A C 1
ATOM 1616 O O . ARG A 1 208 ? -1.159 3.794 -13.200 1.00 87.88 208 ARG A O 1
ATOM 1623 N N . GLU A 1 209 ? -3.086 2.639 -13.082 1.00 91.44 209 GLU A N 1
ATOM 1624 C CA . GLU A 1 209 ? -3.010 2.333 -11.663 1.00 91.44 209 GLU A CA 1
ATOM 1625 C C . GLU A 1 209 ? -2.231 1.038 -11.451 1.00 91.44 209 GLU A C 1
ATOM 1627 O O . GLU A 1 209 ? -2.282 0.117 -12.268 1.00 91.44 209 GLU A O 1
ATOM 1632 N N . ILE A 1 210 ? -1.479 1.002 -10.354 1.00 92.38 210 ILE A N 1
ATOM 1633 C CA . ILE A 1 210 ? -0.819 -0.210 -9.886 1.00 92.38 210 ILE A CA 1
ATOM 1634 C C . ILE A 1 210 ? -1.846 -1.017 -9.089 1.00 92.38 210 ILE A C 1
ATOM 1636 O O . ILE A 1 210 ? -2.455 -0.473 -8.167 1.00 92.38 210 ILE A O 1
ATOM 1640 N N . GLY A 1 211 ? -1.982 -2.297 -9.434 1.00 93.81 211 GLY A N 1
ATOM 1641 C CA . GLY A 1 211 ? -2.887 -3.248 -8.794 1.00 93.81 211 GLY A CA 1
ATOM 1642 C C . GLY A 1 211 ? -4.162 -3.530 -9.585 1.00 93.81 211 GLY A C 1
ATOM 1643 O O . GLY A 1 211 ? -4.306 -3.146 -10.747 1.00 93.81 211 GLY A O 1
ATOM 1644 N N . SER A 1 212 ? -5.068 -4.261 -8.947 1.00 95.44 212 SER A N 1
ATOM 1645 C CA . SER A 1 212 ? -6.309 -4.753 -9.527 1.00 95.44 212 SER A CA 1
ATOM 1646 C C . SER A 1 212 ? -7.266 -3.617 -9.867 1.00 95.44 212 SER A C 1
ATOM 1648 O O . SER A 1 212 ? -7.417 -2.655 -9.112 1.00 95.44 212 SER A O 1
ATOM 1650 N N . LEU A 1 213 ? -7.987 -3.772 -10.981 1.00 93.44 213 LEU A N 1
ATOM 1651 C CA . LEU A 1 213 ? -9.108 -2.893 -11.329 1.00 93.44 213 LEU A CA 1
ATOM 1652 C C . LEU A 1 213 ? -10.316 -3.121 -10.414 1.00 93.44 213 LEU A C 1
ATOM 1654 O O . LEU A 1 213 ? -11.139 -2.223 -10.251 1.00 93.44 213 LEU A O 1
ATOM 1658 N N . MET A 1 214 ? -10.396 -4.289 -9.776 1.00 95.31 214 MET A N 1
ATOM 1659 C CA . MET A 1 214 ? -11.421 -4.609 -8.791 1.00 95.31 214 MET A CA 1
ATOM 1660 C C . MET A 1 214 ? -11.166 -3.838 -7.494 1.00 95.31 214 MET A C 1
ATOM 1662 O O . MET A 1 214 ? -10.016 -3.655 -7.074 1.00 95.31 214 MET A O 1
ATOM 1666 N N . SER A 1 215 ? -12.221 -3.300 -6.886 1.00 96.19 215 SER A N 1
ATOM 1667 C CA . SER A 1 215 ? -12.094 -2.607 -5.603 1.00 96.19 215 SER A CA 1
ATOM 1668 C C . SER A 1 215 ? -11.808 -3.609 -4.476 1.00 96.19 215 SER A C 1
ATOM 1670 O O . SER A 1 215 ? -12.054 -4.808 -4.615 1.00 96.19 215 SER A O 1
ATOM 1672 N N . ALA A 1 216 ? -11.267 -3.129 -3.353 1.00 96.06 216 ALA A N 1
ATOM 1673 C CA . ALA A 1 216 ? -11.047 -3.987 -2.188 1.00 96.06 216 ALA A CA 1
ATOM 1674 C C . ALA A 1 216 ? -12.366 -4.546 -1.635 1.00 96.06 216 ALA A C 1
ATOM 1676 O O . ALA A 1 216 ? -12.418 -5.713 -1.251 1.00 96.06 216 ALA A O 1
ATOM 1677 N N . ASP A 1 217 ? -13.431 -3.743 -1.662 1.00 97.12 217 ASP A N 1
ATOM 1678 C CA . ASP A 1 217 ? -14.755 -4.143 -1.193 1.00 97.12 217 ASP A CA 1
ATOM 1679 C C . ASP A 1 217 ? -15.349 -5.230 -2.094 1.00 97.12 217 ASP A C 1
ATOM 1681 O O . ASP A 1 217 ? -15.805 -6.258 -1.594 1.00 97.12 217 ASP A O 1
ATOM 1685 N N . ASP A 1 218 ? -15.268 -5.069 -3.417 1.00 97.75 218 ASP A N 1
ATOM 1686 C CA . ASP A 1 218 ? -15.758 -6.074 -4.368 1.00 97.75 218 ASP A CA 1
ATOM 1687 C C . ASP A 1 218 ? -14.977 -7.387 -4.256 1.00 97.75 218 ASP A C 1
ATOM 1689 O O . ASP A 1 218 ? -15.567 -8.473 -4.255 1.00 97.75 218 ASP A O 1
ATOM 1693 N N . PHE A 1 219 ? -13.652 -7.306 -4.093 1.00 97.81 219 PHE A N 1
ATOM 1694 C CA . PHE A 1 219 ? -12.839 -8.498 -3.877 1.00 97.81 219 PHE A CA 1
ATOM 1695 C C . PHE A 1 219 ? -13.175 -9.180 -2.545 1.00 97.81 219 PHE A C 1
ATOM 1697 O O . PHE A 1 219 ? -13.281 -10.402 -2.496 1.00 97.81 219 PHE A O 1
ATOM 1704 N N . SER A 1 220 ? -13.428 -8.415 -1.477 1.00 97.81 220 SER A N 1
ATOM 1705 C CA . SER A 1 220 ? -13.823 -8.972 -0.176 1.00 97.81 220 SER A CA 1
ATOM 1706 C C . SER A 1 220 ? -15.174 -9.692 -0.215 1.00 97.81 220 SER A C 1
ATOM 1708 O O . SER A 1 220 ? -15.353 -10.695 0.471 1.00 97.81 220 SER A O 1
ATOM 1710 N N . ARG A 1 221 ? -16.112 -9.220 -1.047 1.00 98.00 221 ARG A N 1
ATOM 1711 C CA . ARG A 1 221 ? -17.430 -9.846 -1.234 1.00 98.00 221 ARG A CA 1
ATOM 1712 C C . ARG A 1 221 ? -17.342 -11.138 -2.034 1.00 98.00 221 ARG A C 1
ATOM 1714 O O . ARG A 1 221 ? -18.042 -12.094 -1.726 1.00 98.00 221 ARG A O 1
ATOM 1721 N N . THR A 1 222 ? -16.502 -11.154 -3.064 1.00 97.94 222 THR A N 1
ATOM 1722 C CA . THR A 1 222 ? -16.362 -12.303 -3.970 1.00 97.94 222 THR A CA 1
ATOM 1723 C C . THR A 1 222 ? -15.431 -13.379 -3.416 1.00 97.94 222 THR A C 1
ATOM 1725 O O . THR A 1 222 ? -15.677 -14.560 -3.630 1.00 97.94 222 THR A O 1
ATOM 1728 N N . ASN A 1 223 ? -14.389 -12.988 -2.676 1.00 97.69 223 ASN A N 1
ATOM 1729 C CA . ASN A 1 223 ? -13.342 -13.873 -2.162 1.00 97.69 223 ASN A CA 1
ATOM 1730 C C . ASN A 1 223 ? -13.028 -13.573 -0.678 1.00 97.69 223 ASN A C 1
ATOM 1732 O O . ASN A 1 223 ? -11.900 -13.199 -0.340 1.00 97.69 223 ASN A O 1
ATOM 1736 N N . PRO A 1 224 ? -13.999 -13.729 0.244 1.00 97.50 224 PRO A N 1
ATOM 1737 C CA . PRO A 1 224 ? -13.845 -13.300 1.637 1.00 97.50 224 PRO A CA 1
ATOM 1738 C C . PRO A 1 224 ? -12.716 -14.031 2.375 1.00 97.50 224 PRO A C 1
ATOM 1740 O O . PRO A 1 224 ? -11.967 -13.407 3.127 1.00 97.50 224 PRO A O 1
ATOM 1743 N N . ALA A 1 225 ? -12.553 -15.337 2.135 1.00 96.44 225 ALA A N 1
ATOM 1744 C CA . ALA A 1 225 ? -11.519 -16.144 2.784 1.00 96.44 225 ALA A CA 1
ATOM 1745 C C . ALA A 1 225 ? -10.103 -15.704 2.379 1.00 96.44 225 ALA A C 1
ATOM 1747 O O . ALA A 1 225 ? -9.230 -15.543 3.234 1.00 96.44 225 ALA A O 1
ATOM 1748 N N . ASP A 1 226 ? -9.883 -15.454 1.088 1.00 96.06 226 ASP A N 1
ATOM 1749 C CA . ASP A 1 226 ? -8.593 -14.973 0.596 1.00 96.06 226 ASP A CA 1
ATOM 1750 C C . ASP A 1 226 ? -8.335 -13.538 1.055 1.00 96.06 226 ASP A C 1
ATOM 1752 O O . ASP A 1 226 ? -7.244 -13.237 1.539 1.00 96.06 226 ASP A O 1
ATOM 1756 N N . PHE A 1 227 ? -9.349 -12.668 1.018 1.00 97.00 227 PHE A N 1
ATOM 1757 C CA . PHE A 1 227 ? -9.225 -11.291 1.493 1.00 97.00 227 PHE A CA 1
ATOM 1758 C C . PHE A 1 227 ? -8.814 -11.199 2.968 1.00 97.00 227 PHE A C 1
ATOM 1760 O O . PHE A 1 227 ? -7.959 -10.381 3.314 1.00 97.00 227 PHE A O 1
ATOM 1767 N N . GLN A 1 228 ? -9.374 -12.050 3.834 1.00 96.44 228 GLN A N 1
ATOM 1768 C CA . GLN A 1 228 ? -8.997 -12.121 5.251 1.00 96.44 228 GLN A CA 1
ATOM 1769 C C . GLN A 1 228 ? -7.554 -12.596 5.448 1.00 96.44 228 GLN A C 1
ATOM 1771 O O . GLN A 1 228 ? -6.858 -12.114 6.342 1.00 96.44 228 GLN A O 1
ATOM 1776 N N . ARG A 1 229 ? -7.081 -13.512 4.596 1.00 96.00 229 ARG A N 1
ATOM 1777 C CA . ARG A 1 229 ? -5.701 -14.011 4.644 1.00 96.00 229 ARG A CA 1
ATOM 1778 C C . ARG A 1 229 ? -4.692 -12.969 4.172 1.00 96.00 229 ARG A C 1
ATOM 1780 O O . ARG A 1 229 ? -3.542 -13.023 4.603 1.00 96.00 229 ARG A O 1
ATOM 1787 N N . LEU A 1 230 ? -5.076 -12.010 3.329 1.00 97.31 230 LEU A N 1
ATOM 1788 C CA . LEU A 1 230 ? -4.139 -11.040 2.762 1.00 97.31 230 LEU A CA 1
ATOM 1789 C C . LEU A 1 230 ? -3.570 -10.052 3.800 1.00 97.31 230 LEU A C 1
ATOM 1791 O O . LEU A 1 230 ? -4.324 -9.393 4.534 1.00 97.31 230 LEU A O 1
ATOM 1795 N N . PRO A 1 231 ? -2.236 -9.837 3.816 1.00 97.19 231 PRO A N 1
ATOM 1796 C CA . PRO A 1 231 ? -1.637 -8.784 4.625 1.00 97.19 231 PRO A CA 1
ATOM 1797 C C . PRO A 1 231 ? -2.235 -7.404 4.288 1.00 97.19 231 PRO A C 1
ATOM 1799 O O . PRO A 1 231 ? -2.592 -7.150 3.132 1.00 97.19 231 PRO A O 1
ATOM 1802 N N . PRO A 1 232 ? -2.299 -6.461 5.248 1.00 97.25 232 PRO A N 1
ATOM 1803 C CA . PRO A 1 232 ? -2.880 -5.134 5.020 1.00 97.25 232 PRO A CA 1
ATOM 1804 C C . PRO A 1 232 ? -2.273 -4.369 3.836 1.00 97.25 232 PRO A C 1
ATOM 1806 O O . PRO A 1 232 ? -2.956 -3.583 3.183 1.00 97.25 232 PRO A O 1
ATOM 1809 N N . ILE A 1 233 ? -0.989 -4.584 3.532 1.00 97.62 233 ILE A N 1
ATOM 1810 C CA . ILE A 1 233 ? -0.330 -3.931 2.397 1.00 97.62 233 ILE A CA 1
ATOM 1811 C C . ILE A 1 233 ? -0.882 -4.388 1.039 1.00 97.62 233 ILE A C 1
ATOM 1813 O O . ILE A 1 233 ? -1.092 -3.537 0.179 1.00 97.62 233 ILE A O 1
ATOM 1817 N N . TYR A 1 234 ? -1.211 -5.673 0.870 1.00 98.00 234 TYR A N 1
ATOM 1818 C CA . TYR A 1 234 ? -1.826 -6.188 -0.359 1.00 98.00 234 TYR A CA 1
ATOM 1819 C C . TYR A 1 234 ? -3.202 -5.562 -0.574 1.00 98.00 234 TYR A C 1
ATOM 1821 O O . TYR A 1 234 ? -3.502 -5.087 -1.665 1.00 98.00 234 TYR A O 1
ATOM 1829 N N . ARG A 1 235 ? -4.001 -5.471 0.497 1.00 97.25 235 ARG A N 1
ATOM 1830 C CA . ARG A 1 235 ? -5.336 -4.858 0.462 1.00 97.25 235 ARG A CA 1
ATOM 1831 C C . ARG A 1 235 ? -5.285 -3.381 0.081 1.00 97.25 235 ARG A C 1
ATOM 1833 O O . ARG A 1 235 ? -6.005 -2.959 -0.818 1.00 97.25 235 ARG A O 1
ATOM 1840 N N . ARG A 1 236 ? -4.382 -2.611 0.699 1.00 96.75 236 ARG A N 1
ATOM 1841 C CA . ARG A 1 236 ? -4.189 -1.182 0.387 1.00 96.75 236 ARG A CA 1
ATOM 1842 C C . ARG A 1 236 ? -3.672 -0.947 -1.032 1.00 96.75 236 ARG A C 1
ATOM 1844 O O . ARG A 1 236 ? -4.083 0.013 -1.672 1.00 96.75 236 ARG A O 1
ATOM 1851 N N . ALA A 1 237 ? -2.779 -1.808 -1.515 1.00 97.00 237 ALA A N 1
ATOM 1852 C CA . ALA A 1 237 ? -2.218 -1.719 -2.861 1.00 97.00 237 ALA A CA 1
ATOM 1853 C C . ALA A 1 237 ? -3.075 -2.414 -3.935 1.00 97.00 237 ALA A C 1
ATOM 1855 O O . ALA A 1 237 ? -2.694 -2.408 -5.102 1.00 97.00 237 ALA A O 1
ATOM 1856 N N . ARG A 1 238 ? -4.217 -3.003 -3.548 1.00 97.56 238 ARG A N 1
ATOM 1857 C CA . ARG A 1 238 ? -5.141 -3.744 -4.419 1.00 97.56 238 ARG A CA 1
ATOM 1858 C C . ARG A 1 238 ? -4.463 -4.884 -5.186 1.00 97.56 238 ARG A C 1
ATOM 1860 O O . ARG A 1 238 ? -4.755 -5.101 -6.352 1.00 97.56 238 ARG A O 1
ATOM 1867 N N . ILE A 1 239 ? -3.539 -5.603 -4.554 1.00 98.12 239 ILE A N 1
ATOM 1868 C CA . ILE A 1 239 ? -2.862 -6.761 -5.154 1.00 98.12 239 ILE A CA 1
ATOM 1869 C C . ILE A 1 239 ? -3.612 -8.015 -4.718 1.00 98.12 239 ILE A C 1
ATOM 1871 O O . ILE A 1 239 ? -3.444 -8.474 -3.587 1.00 98.12 239 ILE A O 1
ATOM 1875 N N . PHE A 1 240 ? -4.482 -8.523 -5.588 1.00 97.94 240 PHE A N 1
ATOM 1876 C CA . PHE A 1 240 ? -5.424 -9.588 -5.233 1.00 97.94 240 PHE A CA 1
ATOM 1877 C C . PHE A 1 240 ? -5.155 -10.890 -5.975 1.00 97.94 240 PHE A C 1
ATOM 1879 O O . PHE A 1 240 ? -5.380 -11.959 -5.412 1.00 97.94 240 PHE A O 1
ATOM 1886 N N . ALA A 1 241 ? -4.631 -10.807 -7.197 1.00 97.44 241 ALA A N 1
ATOM 1887 C CA . ALA A 1 241 ? -4.391 -11.966 -8.042 1.00 97.44 241 ALA A CA 1
ATOM 1888 C C . ALA A 1 241 ? -2.940 -12.029 -8.543 1.00 97.44 241 ALA A C 1
ATOM 1890 O O . ALA A 1 241 ? -2.176 -11.064 -8.431 1.00 97.44 241 ALA A O 1
ATOM 1891 N N . ALA A 1 242 ? -2.545 -13.184 -9.083 1.00 97.50 242 ALA A N 1
ATOM 1892 C CA . ALA A 1 242 ? -1.193 -13.395 -9.599 1.00 97.50 242 ALA A CA 1
ATOM 1893 C C . ALA A 1 242 ? -0.864 -12.409 -10.732 1.00 97.50 242 ALA A C 1
ATOM 1895 O O . ALA A 1 242 ? 0.248 -11.894 -10.801 1.00 97.50 242 ALA A O 1
ATOM 1896 N N . GLU A 1 243 ? -1.854 -12.065 -11.553 1.00 96.44 243 GLU A N 1
ATOM 1897 C CA . GLU A 1 243 ? -1.749 -11.119 -12.664 1.00 96.44 243 GLU A CA 1
ATOM 1898 C C . GLU A 1 243 ? -1.358 -9.712 -12.191 1.00 96.44 243 GLU A C 1
ATOM 1900 O O . GLU A 1 243 ? -0.635 -8.997 -12.884 1.00 96.44 243 GLU A O 1
ATOM 1905 N N . ASP A 1 244 ? -1.786 -9.310 -10.990 1.00 97.06 244 ASP A N 1
ATOM 1906 C CA . ASP A 1 244 ? -1.405 -8.018 -10.417 1.00 97.06 244 ASP A CA 1
ATOM 1907 C C . ASP A 1 244 ? 0.074 -7.991 -10.020 1.00 97.06 244 ASP A C 1
ATOM 1909 O O . ASP A 1 244 ? 0.741 -6.968 -10.171 1.00 97.06 244 ASP A O 1
ATOM 1913 N N . VAL A 1 245 ? 0.601 -9.123 -9.549 1.00 97.50 245 VAL A N 1
ATOM 1914 C CA . VAL A 1 245 ? 2.028 -9.289 -9.246 1.00 97.50 245 VAL A CA 1
ATOM 1915 C C . VAL A 1 245 ? 2.854 -9.362 -10.533 1.00 97.50 245 VAL A C 1
ATOM 1917 O O . VAL A 1 245 ? 3.941 -8.793 -10.597 1.00 97.50 245 VAL A O 1
ATOM 1920 N N . GLU A 1 246 ? 2.336 -10.004 -11.578 1.00 96.62 246 GLU A N 1
ATOM 1921 C CA . GLU A 1 246 ? 2.984 -10.049 -12.893 1.00 96.62 246 GLU A CA 1
ATOM 1922 C C . GLU A 1 246 ? 3.111 -8.656 -13.526 1.00 96.62 246 GLU A C 1
ATOM 1924 O O . GLU A 1 246 ? 4.192 -8.297 -13.995 1.00 96.62 246 GLU A O 1
ATOM 1929 N N . ASP A 1 247 ? 2.063 -7.828 -13.450 1.00 95.31 247 ASP A N 1
ATOM 1930 C CA . ASP A 1 247 ? 2.114 -6.422 -13.883 1.00 95.31 247 ASP A CA 1
ATOM 1931 C C . ASP A 1 247 ? 3.178 -5.629 -13.102 1.00 95.31 247 ASP A C 1
ATOM 1933 O O . ASP A 1 247 ? 3.891 -4.806 -13.680 1.00 95.31 247 ASP A O 1
ATOM 1937 N N . LEU A 1 248 ? 3.346 -5.897 -11.800 1.00 96.31 248 LEU A N 1
ATOM 1938 C CA . LEU A 1 248 ? 4.418 -5.293 -11.005 1.00 96.31 248 LEU A CA 1
ATOM 1939 C C . LEU A 1 248 ? 5.808 -5.723 -11.484 1.00 96.31 248 LEU A C 1
ATOM 1941 O O . LEU A 1 248 ? 6.678 -4.863 -11.637 1.00 96.31 248 LEU A O 1
ATOM 1945 N N . PHE A 1 249 ? 6.025 -7.019 -11.726 1.00 96.38 249 PHE A N 1
ATOM 1946 C CA . PHE A 1 249 ? 7.303 -7.526 -12.232 1.00 96.38 249 PHE A CA 1
ATOM 1947 C C . PHE A 1 249 ? 7.640 -6.944 -13.606 1.00 96.38 249 PHE A C 1
ATOM 1949 O O . PHE A 1 249 ? 8.766 -6.500 -13.830 1.00 96.38 249 PHE A O 1
ATOM 1956 N N . ASP A 1 250 ? 6.666 -6.858 -14.509 1.00 95.12 250 ASP A N 1
ATOM 1957 C CA . ASP A 1 250 ? 6.891 -6.293 -15.838 1.00 95.12 250 ASP A CA 1
ATOM 1958 C C . ASP A 1 250 ? 7.274 -4.810 -15.771 1.00 95.12 250 ASP A C 1
ATOM 1960 O O . ASP A 1 250 ? 8.161 -4.364 -16.506 1.00 95.12 250 ASP A O 1
ATOM 1964 N N . ARG A 1 251 ? 6.695 -4.057 -14.826 1.00 93.69 251 ARG A N 1
ATOM 1965 C CA . ARG A 1 251 ? 7.049 -2.650 -14.593 1.00 93.69 251 ARG A CA 1
ATOM 1966 C C . ARG A 1 251 ? 8.467 -2.455 -14.075 1.00 93.69 251 ARG A C 1
ATOM 1968 O O . ARG A 1 251 ? 9.019 -1.386 -14.333 1.00 93.69 251 ARG A O 1
ATOM 1975 N N . GLN A 1 252 ? 9.082 -3.419 -13.385 1.00 92.56 252 GLN A N 1
ATOM 1976 C CA . GLN A 1 252 ? 10.445 -3.257 -12.844 1.00 92.56 252 GLN A CA 1
ATOM 1977 C C . GLN A 1 252 ? 11.477 -2.942 -13.936 1.00 92.56 252 GLN A C 1
ATOM 1979 O O . GLN A 1 252 ? 12.496 -2.320 -13.659 1.00 92.56 252 GLN A O 1
ATOM 1984 N N . SER A 1 253 ? 11.202 -3.309 -15.188 1.00 86.19 253 SER A N 1
ATOM 1985 C CA . SER A 1 253 ? 12.154 -3.210 -16.301 1.00 86.19 253 SER A CA 1
ATOM 1986 C C . SER A 1 253 ? 12.304 -1.803 -16.906 1.00 86.19 253 SER A C 1
ATOM 1988 O O . SER A 1 253 ? 13.036 -1.641 -17.880 1.00 86.19 253 SER A O 1
ATOM 1990 N N . HIS A 1 254 ? 11.633 -0.774 -16.365 1.00 84.88 254 HIS A N 1
ATOM 1991 C CA . HIS A 1 254 ? 11.574 0.554 -16.991 1.00 84.88 254 HIS A CA 1
ATOM 1992 C C . HIS A 1 254 ? 12.193 1.675 -16.122 1.00 84.88 254 HIS A C 1
ATOM 1994 O O . HIS A 1 254 ? 11.496 2.281 -15.302 1.00 84.88 254 HIS A O 1
ATOM 2000 N N . PRO A 1 255 ? 13.478 2.040 -16.317 1.00 79.62 255 PRO A N 1
ATOM 2001 C CA . PRO A 1 255 ? 14.214 2.907 -15.389 1.00 79.62 255 PRO A CA 1
ATOM 2002 C C . PRO A 1 255 ? 13.708 4.352 -15.286 1.00 79.62 255 PRO A C 1
ATOM 2004 O O . PRO A 1 255 ? 13.854 5.014 -14.255 1.00 79.62 255 PRO A O 1
ATOM 2007 N N . ASN A 1 256 ? 13.087 4.844 -16.357 1.00 80.88 256 ASN A N 1
ATOM 2008 C CA . ASN A 1 256 ? 12.654 6.236 -16.469 1.00 80.88 256 ASN A CA 1
ATOM 2009 C C . ASN A 1 256 ? 11.174 6.444 -16.106 1.00 80.88 256 ASN A C 1
ATOM 2011 O O . ASN A 1 256 ? 10.653 7.539 -16.283 1.00 80.88 256 ASN A O 1
ATOM 2015 N N . ASN A 1 257 ? 10.482 5.415 -15.608 1.00 83.94 257 ASN A N 1
ATOM 2016 C CA . ASN A 1 257 ? 9.065 5.506 -15.263 1.00 83.94 257 ASN A CA 1
ATOM 2017 C C . ASN A 1 257 ? 8.881 5.586 -13.736 1.00 83.94 257 ASN A C 1
ATOM 2019 O O . ASN A 1 257 ? 9.329 4.717 -12.987 1.00 83.94 257 ASN A O 1
ATOM 2023 N N . SER A 1 258 ? 8.198 6.627 -13.253 1.00 87.00 258 SER A N 1
ATOM 2024 C CA . SER A 1 258 ? 7.889 6.789 -11.825 1.00 87.00 258 SER A CA 1
ATOM 2025 C C . SER A 1 258 ? 7.021 5.645 -11.285 1.00 87.00 258 SER A C 1
ATOM 2027 O O . SER A 1 258 ? 7.212 5.213 -10.146 1.00 87.00 258 SER A O 1
ATOM 2029 N N . ALA A 1 259 ? 6.134 5.083 -12.113 1.00 90.38 259 ALA A N 1
ATOM 2030 C CA . ALA A 1 259 ? 5.340 3.911 -11.759 1.00 90.38 259 ALA A CA 1
ATOM 2031 C C . ALA A 1 259 ? 6.217 2.667 -11.554 1.00 90.38 259 ALA A C 1
ATOM 2033 O O . ALA A 1 259 ? 5.933 1.861 -10.673 1.00 90.38 259 ALA A O 1
ATOM 2034 N N . SER A 1 260 ? 7.311 2.536 -12.306 1.00 91.31 260 SER A N 1
ATOM 2035 C CA . SER A 1 260 ? 8.277 1.445 -12.145 1.00 91.31 260 SER A CA 1
ATOM 2036 C C . SER A 1 260 ? 9.039 1.546 -10.834 1.00 91.31 260 SER A C 1
ATOM 2038 O O . SER A 1 260 ? 9.145 0.554 -10.122 1.00 91.31 260 SER A O 1
ATOM 2040 N N . LYS A 1 261 ? 9.469 2.753 -10.441 1.00 91.75 261 LYS A N 1
ATOM 2041 C CA . LYS A 1 261 ? 10.065 2.986 -9.112 1.00 91.75 261 LYS A CA 1
ATOM 2042 C C . LYS A 1 261 ? 9.107 2.580 -7.987 1.00 91.75 261 LYS A C 1
ATOM 2044 O O . LYS A 1 261 ? 9.494 1.875 -7.056 1.00 91.75 261 LYS A O 1
ATOM 2049 N N . LYS A 1 262 ? 7.834 2.983 -8.104 1.00 93.75 262 LYS A N 1
ATOM 2050 C CA . LYS A 1 262 ? 6.780 2.609 -7.151 1.00 93.75 262 LYS A CA 1
ATOM 2051 C C . LYS A 1 262 ? 6.540 1.095 -7.130 1.00 93.75 262 LYS A C 1
ATOM 2053 O O . LYS A 1 262 ? 6.366 0.543 -6.050 1.00 93.75 262 LYS A O 1
ATOM 2058 N N . ALA A 1 263 ? 6.571 0.430 -8.286 1.00 95.12 263 ALA A N 1
ATOM 2059 C CA . ALA A 1 263 ? 6.443 -1.022 -8.385 1.00 95.12 263 ALA A CA 1
ATOM 2060 C C . ALA A 1 263 ? 7.610 -1.754 -7.701 1.00 95.12 263 ALA A C 1
ATOM 2062 O O . ALA A 1 263 ? 7.357 -2.671 -6.925 1.00 95.12 263 ALA A O 1
ATOM 2063 N N . CYS A 1 264 ? 8.859 -1.315 -7.903 1.00 95.00 264 CYS A N 1
ATOM 2064 C CA . CYS A 1 264 ? 10.031 -1.892 -7.233 1.00 95.00 264 CYS A CA 1
ATOM 2065 C C . CYS A 1 264 ? 9.918 -1.793 -5.704 1.00 95.00 264 CYS A C 1
ATOM 2067 O O . CYS A 1 264 ? 10.034 -2.802 -5.013 1.00 95.00 264 CYS A O 1
ATOM 2069 N N . SER A 1 265 ? 9.625 -0.598 -5.176 1.00 94.94 265 SER A N 1
ATOM 2070 C CA . SER A 1 265 ? 9.453 -0.401 -3.728 1.00 94.94 265 SER A CA 1
ATOM 2071 C C . SER A 1 265 ? 8.275 -1.200 -3.168 1.00 94.94 265 SER A C 1
ATOM 2073 O O . SER A 1 265 ? 8.373 -1.767 -2.081 1.00 94.94 265 SER A O 1
ATOM 2075 N N . LEU A 1 266 ? 7.163 -1.275 -3.905 1.00 96.62 266 LEU A N 1
ATOM 2076 C CA . LEU A 1 266 ? 6.010 -2.057 -3.480 1.00 96.62 266 LEU A CA 1
ATOM 2077 C C . LEU A 1 266 ? 6.342 -3.553 -3.426 1.00 96.62 266 LEU A C 1
ATOM 2079 O O . LEU A 1 266 ? 5.986 -4.196 -2.448 1.00 96.62 266 LEU A O 1
ATOM 2083 N N . LEU A 1 267 ? 7.046 -4.098 -4.421 1.00 97.19 267 LEU A N 1
ATOM 2084 C CA . LEU A 1 267 ? 7.453 -5.507 -4.431 1.00 97.19 267 LEU A CA 1
ATOM 2085 C C . LEU A 1 267 ? 8.356 -5.864 -3.245 1.00 97.19 267 LEU A C 1
ATOM 2087 O O . LEU A 1 267 ? 8.142 -6.917 -2.647 1.00 97.19 267 LEU A O 1
ATOM 2091 N N . ASP A 1 268 ? 9.294 -4.986 -2.872 1.00 96.00 268 ASP A N 1
ATOM 2092 C CA . ASP A 1 268 ? 10.123 -5.161 -1.671 1.00 96.00 268 ASP A CA 1
ATOM 2093 C C . ASP A 1 268 ? 9.230 -5.261 -0.414 1.00 96.00 268 ASP A C 1
ATOM 2095 O O . ASP A 1 268 ? 9.296 -6.244 0.326 1.00 96.00 268 ASP A O 1
ATOM 2099 N N . HIS A 1 269 ? 8.299 -4.318 -0.220 1.00 97.12 269 HIS A N 1
ATOM 2100 C CA . HIS A 1 269 ? 7.403 -4.343 0.943 1.00 97.12 269 HIS A CA 1
ATOM 2101 C C . HIS A 1 269 ? 6.440 -5.544 0.959 1.00 97.12 269 HIS A C 1
ATOM 2103 O O . HIS A 1 269 ? 6.127 -6.075 2.027 1.00 97.12 269 HIS A O 1
ATOM 2109 N N . LEU A 1 270 ? 5.928 -5.962 -0.204 1.00 97.56 270 LEU A N 1
ATOM 2110 C CA . LEU A 1 270 ? 5.055 -7.135 -0.312 1.00 97.56 270 LEU A CA 1
ATOM 2111 C C . LEU A 1 270 ? 5.825 -8.416 0.028 1.00 97.56 270 LEU A C 1
ATOM 2113 O O . LEU A 1 270 ? 5.298 -9.273 0.738 1.00 97.56 270 LEU A O 1
ATOM 2117 N N . HIS A 1 271 ? 7.073 -8.531 -0.436 1.00 97.75 271 HIS A N 1
ATOM 2118 C CA . HIS A 1 271 ? 7.940 -9.660 -0.121 1.00 97.75 271 HIS A CA 1
ATOM 2119 C C . HIS A 1 271 ? 8.233 -9.730 1.379 1.00 97.75 271 HIS A C 1
ATOM 2121 O O . HIS A 1 271 ? 8.079 -10.793 1.983 1.00 97.7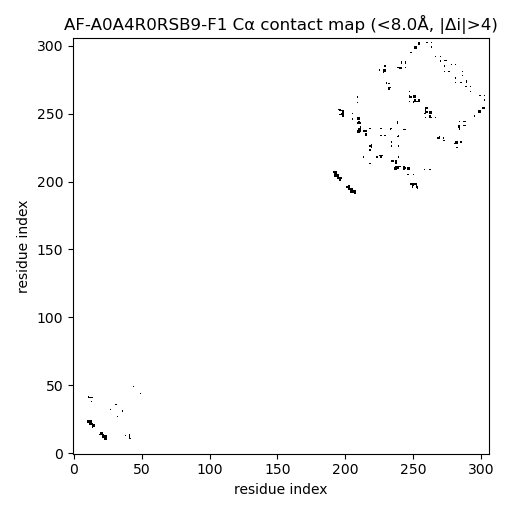5 271 HIS A O 1
ATOM 2127 N N . ASP A 1 272 ? 8.596 -8.611 2.006 1.00 97.00 272 ASP A N 1
ATOM 2128 C CA . ASP A 1 272 ? 8.885 -8.566 3.442 1.00 97.00 272 ASP A CA 1
ATOM 2129 C C . ASP A 1 272 ? 7.651 -8.951 4.272 1.00 97.00 272 ASP A C 1
ATOM 2131 O O . ASP A 1 272 ? 7.739 -9.782 5.182 1.00 97.00 272 ASP A O 1
ATOM 2135 N N . ALA A 1 273 ? 6.471 -8.450 3.888 1.00 97.06 273 ALA A N 1
ATOM 2136 C CA . ALA A 1 273 ? 5.202 -8.809 4.519 1.00 97.06 273 ALA A CA 1
ATOM 2137 C C . ALA A 1 273 ? 4.839 -10.299 4.367 1.00 97.06 273 ALA A C 1
ATOM 2139 O O . ALA A 1 273 ? 4.197 -10.861 5.253 1.00 97.06 273 ALA A O 1
ATOM 2140 N N . SER A 1 274 ? 5.232 -10.945 3.267 1.00 97.31 274 SER A N 1
ATOM 2141 C CA . SER A 1 274 ? 4.960 -12.370 3.026 1.00 97.31 274 SER A CA 1
ATOM 2142 C C . SER A 1 274 ? 6.039 -13.304 3.586 1.00 97.31 274 SER A C 1
ATOM 2144 O O . SER A 1 274 ? 5.765 -14.485 3.833 1.00 97.31 274 SER A O 1
ATOM 2146 N N . THR A 1 275 ? 7.250 -12.796 3.828 1.00 97.19 275 THR A N 1
ATOM 2147 C CA . THR A 1 275 ? 8.370 -13.567 4.392 1.00 97.19 275 THR A CA 1
ATOM 2148 C C . THR A 1 275 ? 8.133 -13.912 5.861 1.00 97.19 275 THR A C 1
ATOM 2150 O O . THR A 1 275 ? 8.493 -15.005 6.292 1.00 97.19 275 THR A O 1
ATOM 2153 N N . SER A 1 276 ? 7.458 -13.037 6.610 1.00 93.62 276 SER A N 1
ATOM 2154 C CA . SER A 1 276 ? 7.107 -13.269 8.018 1.00 93.62 276 SER A CA 1
ATOM 2155 C C . SER A 1 276 ? 6.034 -14.348 8.229 1.00 93.62 276 SER A C 1
ATOM 2157 O O . SER A 1 276 ? 5.864 -14.838 9.344 1.00 93.62 276 SER A O 1
ATOM 2159 N N . LYS A 1 277 ? 5.317 -14.759 7.175 1.00 94.25 277 LYS A N 1
ATOM 2160 C CA . LYS A 1 277 ? 4.258 -15.774 7.251 1.00 94.25 277 LYS A CA 1
ATOM 2161 C C . LYS A 1 277 ? 4.737 -17.178 6.901 1.00 94.25 277 LYS A C 1
ATOM 2163 O O . LYS A 1 277 ? 5.522 -17.377 5.969 1.00 94.25 277 LYS A O 1
ATOM 2168 N N . ASN A 1 278 ? 4.137 -18.171 7.562 1.00 95.81 278 ASN A N 1
ATOM 2169 C CA . ASN A 1 278 ? 4.279 -19.585 7.214 1.00 95.81 278 ASN A CA 1
ATOM 2170 C C . ASN A 1 278 ? 3.756 -19.855 5.790 1.00 95.81 278 ASN A C 1
ATOM 2172 O O . ASN A 1 278 ? 2.658 -19.425 5.438 1.00 95.81 278 ASN A O 1
ATOM 2176 N N . ALA A 1 279 ? 4.517 -20.606 4.988 1.00 95.69 279 ALA A N 1
ATOM 2177 C CA . ALA A 1 279 ? 4.191 -20.912 3.595 1.00 95.69 279 ALA A CA 1
ATOM 2178 C C . ALA A 1 279 ? 2.801 -21.546 3.403 1.00 95.69 279 ALA A C 1
ATOM 2180 O O . ALA A 1 279 ? 2.151 -21.259 2.403 1.00 95.69 279 ALA A O 1
ATOM 2181 N N . ARG A 1 280 ? 2.322 -22.352 4.363 1.00 95.50 280 ARG A N 1
ATOM 2182 C CA . ARG A 1 280 ? 0.995 -23.000 4.294 1.00 95.50 280 ARG A CA 1
ATOM 2183 C C . ARG A 1 280 ? -0.178 -22.037 4.503 1.00 95.50 280 ARG A C 1
ATOM 2185 O O . ARG A 1 280 ? -1.297 -22.367 4.138 1.00 95.50 280 ARG A O 1
ATOM 2192 N N . LEU A 1 281 ? 0.073 -20.873 5.103 1.00 95.50 281 LEU A N 1
ATOM 2193 C CA . LEU A 1 281 ? -0.949 -19.869 5.427 1.00 95.50 281 LEU A CA 1
ATOM 2194 C C . LEU A 1 281 ? -0.972 -18.700 4.434 1.00 95.50 281 LEU A C 1
ATOM 2196 O O . LEU A 1 281 ? -1.759 -17.768 4.593 1.00 95.50 281 LEU A O 1
ATOM 2200 N N . ARG A 1 282 ? -0.088 -18.714 3.435 1.00 96.44 282 ARG A N 1
ATOM 2201 C CA . ARG A 1 282 ? -0.008 -17.664 2.420 1.00 96.44 282 ARG A CA 1
ATOM 2202 C C . ARG A 1 282 ? -1.198 -17.759 1.474 1.00 96.44 282 ARG A C 1
ATOM 2204 O O . ARG A 1 282 ? -1.553 -18.848 1.027 1.00 96.44 282 ARG A O 1
ATOM 2211 N N . ALA A 1 283 ? -1.776 -16.610 1.135 1.00 97.06 283 ALA A N 1
ATOM 2212 C CA . ALA A 1 283 ? -2.742 -16.547 0.046 1.00 97.06 283 ALA A CA 1
ATOM 2213 C C . ALA A 1 283 ? -2.070 -16.931 -1.294 1.00 97.06 283 ALA A C 1
ATOM 2215 O O . ALA A 1 283 ? -0.849 -16.770 -1.428 1.00 97.06 283 ALA A O 1
ATOM 2216 N N . PRO A 1 284 ? -2.829 -17.385 -2.308 1.00 97.31 284 PRO A N 1
ATOM 2217 C CA . PRO A 1 284 ? -2.268 -17.771 -3.607 1.00 97.31 284 PRO A CA 1
ATOM 2218 C C . PRO A 1 284 ? -1.375 -16.692 -4.241 1.00 97.31 284 PRO A C 1
ATOM 2220 O O . PRO A 1 284 ? -0.284 -16.993 -4.724 1.00 97.31 284 PRO A O 1
ATOM 2223 N N . VAL A 1 285 ? -1.779 -15.420 -4.157 1.00 98.06 285 VAL A N 1
ATOM 2224 C CA . VAL A 1 285 ? -0.996 -14.281 -4.669 1.00 98.06 285 VAL A CA 1
ATOM 2225 C C . VAL A 1 285 ? 0.325 -14.067 -3.914 1.00 98.06 285 VAL A C 1
ATOM 2227 O O . VAL A 1 285 ? 1.342 -13.755 -4.531 1.00 98.06 285 VAL A O 1
ATOM 2230 N N . GLU A 1 286 ? 0.353 -14.302 -2.597 1.00 98.00 286 GLU A N 1
ATOM 2231 C CA . GLU A 1 286 ? 1.585 -14.236 -1.797 1.00 98.00 286 GLU A CA 1
ATOM 2232 C C . GLU A 1 286 ? 2.537 -15.377 -2.177 1.00 98.00 286 GLU A C 1
ATOM 2234 O O . GLU A 1 286 ? 3.741 -15.172 -2.325 1.00 98.00 286 GLU A O 1
ATOM 2239 N N . ALA A 1 287 ? 2.004 -16.591 -2.356 1.00 97.88 287 ALA A N 1
ATOM 2240 C CA . ALA A 1 287 ? 2.790 -17.740 -2.793 1.00 97.88 287 ALA A CA 1
ATOM 2241 C C . ALA A 1 287 ? 3.412 -17.496 -4.178 1.00 97.88 287 ALA A C 1
ATOM 2243 O O . ALA A 1 287 ? 4.590 -17.801 -4.387 1.00 97.88 287 ALA A O 1
ATOM 2244 N N . HIS A 1 288 ? 2.647 -16.885 -5.088 1.00 98.38 288 HIS A N 1
ATOM 2245 C CA . HIS A 1 288 ? 3.117 -16.489 -6.413 1.00 98.38 288 HIS A CA 1
ATOM 2246 C C . HIS A 1 288 ? 4.252 -15.464 -6.341 1.00 98.38 288 HIS A C 1
ATOM 2248 O O . HIS A 1 288 ? 5.326 -15.696 -6.903 1.00 98.38 288 HIS A O 1
ATOM 2254 N N . LEU A 1 289 ? 4.077 -14.385 -5.568 1.00 98.06 289 LEU A N 1
ATOM 2255 C CA . LEU A 1 289 ? 5.136 -13.399 -5.341 1.00 98.06 289 LEU A CA 1
ATOM 2256 C C . LEU A 1 289 ? 6.411 -14.071 -4.820 1.00 98.06 289 LEU A C 1
ATOM 2258 O O . LEU A 1 289 ? 7.478 -13.902 -5.405 1.00 98.06 289 LEU A O 1
ATOM 2262 N N . MET A 1 290 ? 6.309 -14.867 -3.752 1.00 97.88 290 MET A N 1
ATOM 2263 C CA . MET A 1 290 ? 7.472 -15.487 -3.108 1.00 97.88 290 MET A CA 1
ATOM 2264 C C . MET A 1 290 ? 8.235 -16.432 -4.043 1.00 97.88 290 MET A C 1
ATOM 2266 O O . MET A 1 290 ? 9.465 -16.483 -3.995 1.00 97.88 290 MET A O 1
ATOM 2270 N N . LYS A 1 291 ? 7.523 -17.159 -4.912 1.00 97.88 291 LYS A N 1
ATOM 2271 C CA . LYS A 1 291 ? 8.125 -18.061 -5.901 1.00 97.88 291 LYS A CA 1
ATOM 2272 C C . LYS A 1 291 ? 8.957 -17.303 -6.939 1.00 97.88 291 LYS A C 1
ATOM 2274 O O . LYS A 1 291 ? 10.030 -17.768 -7.318 1.00 97.88 291 LYS A O 1
ATOM 2279 N N . HIS A 1 292 ? 8.478 -16.146 -7.390 1.00 97.75 292 HIS A N 1
ATOM 2280 C CA . HIS A 1 292 ? 9.058 -15.421 -8.524 1.00 97.75 292 HIS A CA 1
ATOM 2281 C C . HIS A 1 292 ? 9.948 -14.233 -8.127 1.00 97.75 292 HIS A C 1
ATOM 2283 O O . HIS A 1 292 ? 10.757 -13.776 -8.938 1.00 97.75 292 HIS A O 1
ATOM 2289 N N . TYR A 1 293 ? 9.862 -13.754 -6.885 1.00 96.94 293 TYR A N 1
ATOM 2290 C CA . TYR A 1 293 ? 10.553 -12.546 -6.438 1.00 96.94 293 TYR A CA 1
ATOM 2291 C C . TYR A 1 293 ? 12.079 -12.642 -6.557 1.00 96.94 293 TYR A C 1
ATOM 2293 O O . TYR A 1 293 ? 12.700 -11.737 -7.108 1.00 96.94 293 TYR A O 1
ATOM 2301 N N . LYS A 1 294 ? 12.702 -13.751 -6.127 1.00 95.50 294 LYS A N 1
ATOM 2302 C CA . LYS A 1 294 ? 14.171 -13.909 -6.188 1.00 95.50 294 LYS A CA 1
ATOM 2303 C C . LYS A 1 294 ? 14.717 -13.773 -7.612 1.00 95.50 294 LYS A C 1
ATOM 2305 O O . LYS A 1 294 ? 15.702 -13.073 -7.819 1.00 95.50 294 LYS A O 1
ATOM 2310 N N . THR A 1 295 ? 14.056 -14.397 -8.585 1.00 95.56 295 THR A N 1
ATOM 2311 C CA . THR A 1 295 ? 14.462 -14.353 -9.998 1.00 95.56 295 THR A CA 1
ATOM 2312 C C . THR A 1 295 ? 14.280 -12.963 -10.601 1.00 95.56 295 THR A C 1
ATOM 2314 O O . THR A 1 295 ? 15.078 -12.555 -11.444 1.00 95.56 295 THR A O 1
ATOM 2317 N N . ASN A 1 296 ? 13.256 -12.227 -10.159 1.00 94.06 296 ASN A N 1
ATOM 2318 C CA . ASN A 1 296 ? 12.941 -10.901 -10.685 1.00 94.06 296 ASN A CA 1
ATOM 2319 C C . ASN A 1 296 ? 13.667 -9.759 -9.958 1.00 94.06 296 ASN A C 1
ATOM 2321 O O . ASN A 1 296 ? 13.809 -8.675 -10.517 1.00 94.06 296 ASN A O 1
ATOM 2325 N N . ARG A 1 297 ? 14.209 -9.994 -8.756 1.00 92.62 297 ARG A N 1
ATOM 2326 C CA . ARG A 1 297 ? 14.901 -8.977 -7.946 1.00 92.62 297 ARG A CA 1
ATOM 2327 C C . ARG A 1 297 ? 16.036 -8.273 -8.695 1.00 92.62 297 ARG A C 1
ATOM 2329 O O . ARG A 1 297 ? 16.206 -7.069 -8.524 1.00 92.62 297 ARG A O 1
ATOM 2336 N N . LYS A 1 298 ? 16.743 -8.985 -9.581 1.00 89.75 298 LYS A N 1
ATOM 2337 C CA . LYS A 1 298 ? 17.791 -8.419 -10.451 1.00 89.75 298 LYS A CA 1
ATOM 2338 C C . LYS A 1 298 ? 17.294 -7.247 -11.309 1.00 89.75 298 LYS A C 1
ATOM 2340 O O . LYS A 1 298 ? 18.016 -6.283 -11.530 1.00 89.75 298 LYS A O 1
ATOM 2345 N N . HIS A 1 299 ? 16.026 -7.272 -11.730 1.00 86.38 299 HIS A N 1
ATOM 2346 C CA . HIS A 1 299 ? 15.421 -6.190 -12.508 1.00 86.38 299 HIS A CA 1
ATOM 2347 C C . HIS A 1 299 ? 15.142 -4.938 -11.669 1.00 86.38 299 HIS A C 1
ATOM 2349 O O . HIS A 1 299 ? 14.808 -3.910 -12.238 1.00 86.38 299 HIS A O 1
ATOM 2355 N N . SER A 1 300 ? 15.301 -4.989 -10.343 1.00 84.56 300 SER A N 1
ATOM 2356 C CA . SER A 1 300 ? 15.228 -3.818 -9.456 1.00 84.56 300 SER A CA 1
ATOM 2357 C C . SER A 1 300 ? 16.595 -3.264 -9.059 1.00 84.56 300 SER A C 1
ATOM 2359 O O . SER A 1 300 ? 16.658 -2.248 -8.374 1.00 84.56 300 SER A O 1
ATOM 2361 N N . GLU A 1 301 ? 17.706 -3.887 -9.458 1.00 84.38 301 GLU A N 1
ATOM 2362 C CA . GLU A 1 301 ? 19.039 -3.438 -9.030 1.00 84.38 301 GLU A CA 1
ATOM 2363 C C . GLU A 1 301 ? 19.398 -2.061 -9.599 1.00 84.38 301 GLU A C 1
ATOM 2365 O O . GLU A 1 301 ? 19.970 -1.238 -8.885 1.00 84.38 301 GLU A O 1
ATOM 2370 N N . TRP A 1 302 ? 18.956 -1.745 -10.824 1.00 81.81 302 TRP A N 1
ATOM 2371 C CA . TRP A 1 302 ? 19.135 -0.407 -11.408 1.00 81.81 302 TRP A CA 1
ATOM 2372 C C . TRP A 1 302 ? 18.492 0.696 -10.557 1.00 81.81 302 TRP A C 1
ATOM 2374 O O . TRP A 1 302 ? 18.963 1.831 -10.568 1.00 81.81 302 TRP A O 1
ATOM 2384 N N . TYR A 1 303 ? 17.416 0.372 -9.831 1.00 79.06 303 TYR A N 1
ATOM 2385 C CA . TYR A 1 303 ? 16.719 1.317 -8.966 1.00 79.06 303 TYR A CA 1
ATOM 2386 C C . TYR A 1 303 ? 17.517 1.611 -7.693 1.00 79.06 303 TYR A C 1
ATOM 2388 O O . TYR A 1 303 ? 17.431 2.718 -7.180 1.00 79.06 303 TYR A O 1
ATOM 2396 N N . ARG A 1 304 ? 18.311 0.652 -7.202 1.00 75.94 304 ARG A N 1
ATOM 2397 C CA . ARG A 1 304 ? 19.134 0.813 -5.990 1.00 75.94 304 ARG A CA 1
ATOM 2398 C C . ARG A 1 304 ? 20.487 1.469 -6.255 1.00 75.94 304 ARG A C 1
ATOM 2400 O O . ARG A 1 304 ? 21.104 1.968 -5.325 1.00 75.94 304 ARG A O 1
ATOM 2407 N N . ALA A 1 305 ? 20.952 1.443 -7.500 1.00 76.12 305 ALA A N 1
ATOM 2408 C CA . ALA A 1 305 ? 22.227 2.029 -7.907 1.00 76.12 305 ALA A CA 1
ATOM 2409 C C . ALA A 1 305 ? 22.170 3.556 -8.147 1.00 76.12 305 ALA A C 1
ATOM 2411 O O . ALA A 1 305 ? 23.177 4.138 -8.544 1.00 76.12 305 ALA A O 1
ATOM 2412 N N . ARG A 1 306 ? 21.009 4.196 -7.958 1.00 60.22 306 ARG A N 1
ATOM 2413 C CA . ARG A 1 306 ? 20.769 5.634 -8.157 1.00 60.22 306 ARG A CA 1
ATOM 2414 C C . ARG A 1 306 ? 20.255 6.273 -6.878 1.00 60.22 306 ARG A C 1
ATOM 2416 O O . ARG A 1 306 ? 20.583 7.459 -6.674 1.00 60.22 306 ARG A O 1
#

Radius of gyration: 36.81 Å; Cα contacts (8 Å, |Δi|>4): 165; chains: 1; bounding box: 69×85×115 Å

Nearest PDB structures (foldseek):
  9c3c-assembly1_d  TM=1.877E-01  e=7.815E+00  Oryctolagus cuniculus

Sequence (306 aa):
MADSEVPAKQPRWVWHTSAGAIHHPDMRCTECNVRQLHVSNAEALDDDFKDIVTSKRVDRKEMDKLRRQLSERDAEIAKIRVEVTELNVQVAELTEKVSECERVHAPTPLAVPSSPSLPSPTFLSARNSPLPAMDDEPHPTPSFETASLNAAGTSQDVSVKDAASQASDPKGSKPHPQPSRRKRGPSNQKDSRHHGLNRAGQRHIFRREIGSLMSADDFSRTNPADFQRLPPIYRRARIFAAEDVEDLFDRQSHPNNSASKKACSLLDHLHDASTSKNARLRAPVEAHLMKHYKTNRKHSEWYRAR